Protein AF-A0A2S5DAA6-F1 (afdb_monomer_lite)

Sequence (224 aa):
MKTTLTSSALACSLLLSACGGGSDNNDSAAQTPAAHTNTIQSISGTAAVGSPLANAQITVKNIQGQVVKTFQTDANGGFSNINLDNAAAPLLLEARGVANDAPQLLHSVASANGVVNITPLTEAIVTLASGKDAGSCFVTAGDCAPTLTADALRQSQANLKAALATLSQTLQLEDKSDWIATSFKPNKTGHDKLLELVDIAAGDQAGTLIIRSKLGGNTVDVSR

Secondary structure (DSSP, 8-state):
-------------------------------PPPP---EEEEEEEEBBSSSB-TTPEEEEE-TTS-EEEEEE--TTSEEEEEEEEEEESPEEEEEEEEETTEEEEEEEEE-SSEE--BSHHHHHHHHHHHTS-HHHHHHTHHHHGGG--HHHHHHHHHHHHHHTHHHHHHTT----S-TTTS---SSSSHHHHHHHHEEEEE-SSTTEEEEEETT----EEEE-

Organism: NCBI:txid2073169

Foldseek 3Di:
DDDDDDDDDDDDDDDDDDDDDDDDDDDPDPDDPDDQQAFEFWEWEFEDLLAGQAQWWKWKAALQLDTQDIDGAHRQRIDDGHGRPRGGDWIKMWTWGDDPNDTDIWIAIDGHYYYFYTYLLRQLLLQQQQLARNVVCSNVVNVRRVSNDPVSSVVSNVQVCVQCVVVCVVVVAPAPDSPTHDHDGSPCDRPSVVSVFWDWDADPGGSKIWIAGPVDDDITITHD

Radius of gyration: 25.09 Å; chains: 1; bounding box: 54×96×50 Å

pLDDT: mean 85.77, std 17.56, range [39.53, 98.94]

Structure (mmCIF, N/CA/C/O backbone):
data_AF-A0A2S5DAA6-F1
#
_entry.id   AF-A0A2S5DAA6-F1
#
loop_
_atom_site.group_PDB
_atom_site.id
_atom_site.type_symbol
_atom_site.label_atom_id
_atom_site.label_alt_id
_atom_site.label_comp_id
_atom_site.label_asym_id
_atom_site.label_entity_id
_atom_site.label_seq_id
_atom_site.pdbx_PDB_ins_code
_atom_site.Cartn_x
_atom_site.Cartn_y
_atom_site.Cartn_z
_atom_site.occupancy
_atom_site.B_iso_or_equiv
_atom_site.auth_seq_id
_atom_site.auth_comp_id
_atom_site.auth_asym_id
_atom_site.auth_atom_id
_atom_site.pdbx_PDB_model_num
ATOM 1 N N . MET A 1 1 ? -31.012 79.559 -7.453 1.00 43.22 1 MET A N 1
ATOM 2 C CA . MET A 1 1 ? -29.841 79.863 -6.601 1.00 43.22 1 MET A CA 1
ATOM 3 C C . MET A 1 1 ? -28.697 78.972 -7.055 1.00 43.22 1 MET A C 1
ATOM 5 O O . MET A 1 1 ? -28.915 77.785 -7.246 1.00 43.22 1 MET A O 1
ATOM 9 N N . LYS A 1 2 ? -27.550 79.585 -7.358 1.00 43.97 2 LYS A N 1
ATOM 10 C CA . LYS A 1 2 ? -26.291 78.961 -7.792 1.00 43.97 2 LYS A CA 1
ATOM 11 C C . LYS A 1 2 ? -25.469 78.593 -6.555 1.00 43.97 2 LYS A C 1
ATOM 13 O O . LYS A 1 2 ? -25.390 79.460 -5.693 1.00 43.97 2 LYS A O 1
ATOM 18 N N . THR A 1 3 ? -24.777 77.449 -6.556 1.00 45.94 3 THR A N 1
ATOM 19 C CA . THR A 1 3 ? -23.431 77.309 -5.960 1.00 45.94 3 THR A CA 1
ATOM 20 C C . THR A 1 3 ? -22.741 76.003 -6.374 1.00 45.94 3 THR A C 1
ATOM 22 O O . THR A 1 3 ? -23.375 75.023 -6.742 1.00 45.94 3 THR A O 1
ATOM 25 N N . THR A 1 4 ? -21.416 76.077 -6.371 1.00 52.44 4 THR A N 1
ATOM 26 C CA . THR A 1 4 ? -20.376 75.316 -7.084 1.00 52.44 4 THR A CA 1
ATOM 27 C C . THR A 1 4 ? -19.433 74.560 -6.119 1.00 52.44 4 THR A C 1
ATOM 29 O O . THR A 1 4 ? -19.482 74.836 -4.925 1.00 52.44 4 THR A O 1
ATOM 32 N N . LEU A 1 5 ? -18.488 73.768 -6.683 1.00 46.91 5 LEU A N 1
ATOM 33 C CA . LEU A 1 5 ? -17.188 73.274 -6.129 1.00 46.91 5 LEU A CA 1
ATOM 34 C C . LEU A 1 5 ? -17.244 72.000 -5.239 1.00 46.91 5 LEU A C 1
ATOM 36 O O . LEU A 1 5 ? -18.228 71.791 -4.550 1.00 46.91 5 LEU A O 1
ATOM 40 N N . THR A 1 6 ? -16.271 71.066 -5.194 1.00 46.09 6 THR A N 1
ATOM 41 C CA . THR A 1 6 ? -14.807 71.104 -5.449 1.00 46.09 6 THR A CA 1
ATOM 42 C C . THR A 1 6 ? -14.230 69.673 -5.596 1.00 46.09 6 THR A C 1
ATOM 44 O O . THR A 1 6 ? -14.730 68.749 -4.959 1.00 46.09 6 THR A O 1
ATOM 47 N N . SER A 1 7 ? -13.143 69.514 -6.364 1.00 47.69 7 SER A N 1
ATOM 48 C CA . SER A 1 7 ? -12.281 68.315 -6.477 1.00 47.69 7 SER A CA 1
ATOM 49 C C . SER A 1 7 ? -11.488 67.975 -5.204 1.00 47.69 7 SER A C 1
ATOM 51 O O . SER A 1 7 ? -11.098 68.882 -4.475 1.00 47.69 7 SER A O 1
ATOM 53 N N . SER A 1 8 ? -11.085 66.706 -5.040 1.00 54.16 8 SER A N 1
ATOM 54 C CA . SER A 1 8 ? -9.771 66.366 -4.465 1.00 54.16 8 SER A CA 1
ATOM 55 C C . SER A 1 8 ? -9.273 65.005 -4.969 1.00 54.16 8 SER A C 1
ATOM 57 O O . SER A 1 8 ? -9.986 64.006 -4.902 1.00 54.16 8 SER A O 1
ATOM 59 N N . ALA A 1 9 ? -8.060 65.004 -5.522 1.00 49.16 9 ALA A N 1
ATOM 60 C CA . ALA A 1 9 ? -7.335 63.864 -6.071 1.00 49.16 9 ALA A CA 1
ATOM 61 C C . ALA A 1 9 ? -6.313 63.352 -5.046 1.00 49.16 9 ALA A C 1
ATOM 63 O O . ALA A 1 9 ? -5.711 64.157 -4.337 1.00 49.16 9 ALA A O 1
ATOM 64 N N . LEU A 1 10 ? -6.058 62.040 -5.010 1.00 64.38 10 LEU A N 1
ATOM 65 C CA . LEU A 1 10 ? -4.920 61.476 -4.283 1.00 64.38 10 LEU A CA 1
ATOM 66 C C . LEU A 1 10 ? -4.163 60.499 -5.189 1.00 64.38 10 LEU A C 1
ATOM 68 O O . LEU A 1 10 ? -4.656 59.429 -5.536 1.00 64.38 10 LEU A O 1
ATOM 72 N N . ALA A 1 11 ? -2.972 60.931 -5.598 1.00 53.09 11 ALA A N 1
ATOM 73 C CA . ALA A 1 11 ? -1.987 60.174 -6.351 1.00 53.09 11 ALA A CA 1
ATOM 74 C C . ALA A 1 11 ? -0.964 59.560 -5.384 1.00 53.09 11 ALA A C 1
ATOM 76 O O . ALA A 1 11 ? -0.507 60.239 -4.466 1.00 53.09 11 ALA A O 1
ATOM 77 N N . CYS A 1 12 ? -0.554 58.316 -5.629 1.00 58.97 12 CYS A N 1
ATOM 78 C CA . CYS A 1 12 ? 0.629 57.717 -5.013 1.00 58.97 12 CYS A CA 1
ATOM 79 C C . CYS A 1 12 ? 1.491 57.083 -6.106 1.00 58.97 12 CYS A C 1
ATOM 81 O O . CYS A 1 12 ? 1.132 56.061 -6.684 1.00 58.97 12 CYS A O 1
ATOM 83 N N . SER A 1 13 ? 2.633 57.714 -6.368 1.00 58.25 13 SER A N 1
ATOM 84 C CA . SER A 1 13 ? 3.731 57.187 -7.176 1.00 58.25 13 SER A CA 1
ATOM 85 C C . SER A 1 13 ? 4.746 56.516 -6.253 1.00 58.25 13 SER A C 1
ATOM 87 O O . SER A 1 13 ? 5.149 57.123 -5.263 1.00 58.25 13 SER A O 1
ATOM 89 N N . LEU A 1 14 ? 5.217 55.320 -6.607 1.00 62.97 14 LEU A N 1
ATOM 90 C CA . LEU A 1 14 ? 6.439 54.722 -6.064 1.00 62.97 14 LEU A CA 1
ATOM 91 C C . LEU A 1 14 ? 7.286 54.188 -7.223 1.00 62.97 14 LEU A C 1
ATOM 93 O O . LEU A 1 14 ? 6.792 53.548 -8.148 1.00 62.97 14 LEU A O 1
ATOM 97 N N . LEU A 1 15 ? 8.560 54.560 -7.165 1.00 65.19 15 LEU A N 1
ATOM 98 C CA . LEU A 1 15 ? 9.606 54.422 -8.169 1.00 65.19 15 LEU A CA 1
ATOM 99 C C . LEU A 1 15 ? 10.229 53.024 -8.109 1.00 65.19 15 LEU A C 1
ATOM 101 O O . LEU A 1 15 ? 10.635 52.609 -7.028 1.00 65.19 15 LEU A O 1
ATOM 105 N N . LEU A 1 16 ? 10.431 52.368 -9.254 1.00 55.50 16 LEU A N 1
ATOM 106 C CA . LEU A 1 16 ? 11.460 51.334 -9.395 1.00 55.50 16 LEU A CA 1
ATOM 107 C C . LEU A 1 16 ? 12.453 51.751 -10.484 1.00 55.50 16 LEU A C 1
ATOM 109 O O . LEU A 1 16 ? 12.156 51.731 -11.676 1.00 55.50 16 LEU A O 1
ATOM 113 N N . SER A 1 17 ? 13.646 52.134 -10.042 1.00 66.00 17 SER A N 1
ATOM 114 C CA . SER A 1 17 ? 14.857 52.211 -10.850 1.00 66.00 17 SER A CA 1
ATOM 115 C C . SER A 1 17 ? 15.651 50.918 -10.680 1.00 66.00 17 SER A C 1
ATOM 117 O O . SER A 1 17 ? 16.028 50.601 -9.554 1.00 66.00 17 SER A O 1
ATOM 119 N N . ALA A 1 18 ? 15.980 50.234 -11.773 1.00 46.84 18 ALA A N 1
ATOM 120 C CA . ALA A 1 18 ? 17.231 49.486 -11.889 1.00 46.84 18 ALA A CA 1
ATOM 121 C C . ALA A 1 18 ? 17.522 49.183 -13.363 1.00 46.84 18 ALA A C 1
ATOM 123 O O . ALA A 1 18 ? 16.777 48.487 -14.045 1.00 46.84 18 ALA A O 1
ATOM 124 N N . CYS A 1 19 ? 18.627 49.759 -13.822 1.00 64.88 19 CYS A N 1
ATOM 125 C CA . CYS A 1 19 ? 19.330 49.469 -15.058 1.00 64.88 19 CYS A CA 1
ATOM 126 C C . CYS A 1 19 ? 20.239 48.248 -14.834 1.00 64.88 19 CYS A C 1
ATOM 128 O O . CYS A 1 19 ? 20.924 48.181 -13.815 1.00 64.88 19 CYS A O 1
ATOM 130 N N . GLY A 1 20 ? 20.272 47.317 -15.785 1.00 51.53 20 GLY A N 1
ATOM 131 C CA . GLY A 1 20 ? 21.237 46.217 -15.854 1.00 51.53 20 GLY A CA 1
ATOM 132 C C . GLY A 1 20 ? 21.147 45.581 -17.239 1.00 51.53 20 GLY A C 1
ATOM 133 O O . GLY A 1 20 ? 20.080 45.108 -17.614 1.00 51.53 20 GLY A O 1
ATOM 134 N N . GLY A 1 21 ? 22.217 45.682 -18.031 1.00 48.25 21 GLY A N 1
ATOM 135 C CA . GLY A 1 21 ? 22.228 45.346 -19.457 1.00 48.25 21 GLY A CA 1
ATOM 136 C C . GLY A 1 21 ? 23.037 44.104 -19.833 1.00 48.25 21 GLY A C 1
ATOM 137 O O . GLY A 1 21 ? 23.504 43.377 -18.966 1.00 48.25 21 GLY A O 1
ATOM 138 N N . GLY A 1 22 ? 23.244 43.955 -21.148 1.00 40.16 22 GLY A N 1
ATOM 139 C CA . GLY A 1 22 ? 24.327 43.174 -21.762 1.00 40.16 22 GLY A CA 1
ATOM 140 C C . GLY A 1 22 ? 23.977 41.758 -22.240 1.00 40.16 22 GLY A C 1
ATOM 141 O O . GLY A 1 22 ? 23.680 40.901 -21.424 1.00 40.16 22 GLY A O 1
ATOM 142 N N . SER A 1 23 ? 24.052 41.586 -23.569 1.00 41.22 23 SER A N 1
ATOM 143 C CA . SER A 1 23 ? 24.218 40.391 -24.425 1.00 41.22 23 SER A CA 1
ATOM 144 C C . SER A 1 23 ? 24.251 38.982 -23.817 1.00 41.22 23 SER A C 1
ATOM 146 O O . SER A 1 23 ? 24.991 38.728 -22.881 1.00 41.22 23 SER A O 1
ATOM 148 N N . ASP A 1 24 ? 23.598 38.027 -24.491 1.00 42.69 24 ASP A N 1
ATOM 149 C CA . ASP A 1 24 ? 24.301 37.064 -25.360 1.00 42.69 24 ASP A CA 1
ATOM 150 C C . ASP A 1 24 ? 23.306 36.217 -26.174 1.00 42.69 24 ASP A C 1
ATOM 152 O O . ASP A 1 24 ? 22.306 35.710 -25.666 1.00 42.69 24 ASP A O 1
ATOM 156 N N . ASN A 1 25 ? 23.585 36.093 -27.474 1.00 51.09 25 ASN A N 1
ATOM 157 C CA . ASN A 1 25 ? 22.886 35.191 -28.384 1.00 51.09 25 ASN A CA 1
ATOM 158 C C . ASN A 1 25 ? 23.197 33.746 -27.986 1.00 51.09 25 ASN A C 1
ATOM 160 O O . ASN A 1 25 ? 24.358 33.347 -28.020 1.00 51.09 25 ASN A O 1
ATOM 164 N N . ASN A 1 26 ? 22.171 32.947 -27.699 1.00 40.81 26 ASN A N 1
ATOM 165 C CA . ASN A 1 26 ? 22.301 31.497 -27.731 1.00 40.81 26 ASN A CA 1
ATOM 166 C C . ASN A 1 26 ? 21.036 30.873 -28.318 1.00 40.81 26 ASN A C 1
ATOM 168 O O . ASN A 1 26 ? 19.934 31.040 -27.789 1.00 40.81 26 ASN A O 1
ATOM 172 N N . ASP A 1 27 ? 21.235 30.163 -29.428 1.00 47.09 27 ASP A N 1
ATOM 173 C CA . ASP A 1 27 ? 20.270 29.279 -30.065 1.00 47.09 27 ASP A CA 1
ATOM 174 C C . ASP A 1 27 ? 19.621 28.374 -29.015 1.00 47.09 27 ASP A C 1
ATOM 176 O O . ASP A 1 27 ? 20.220 27.421 -28.512 1.00 47.09 27 ASP A O 1
ATOM 180 N N . SER A 1 28 ? 18.370 28.670 -28.673 1.00 39.84 28 SER A N 1
ATOM 181 C CA . SER A 1 28 ? 17.554 27.772 -27.867 1.00 39.84 28 SER A CA 1
ATOM 182 C C . SER A 1 28 ? 16.976 26.710 -28.789 1.00 39.84 28 SER A C 1
ATOM 184 O O . SER A 1 28 ? 15.858 26.825 -29.290 1.00 39.84 28 SER A O 1
ATOM 186 N N . ALA A 1 29 ? 17.767 25.662 -29.021 1.00 44.47 29 ALA A N 1
ATOM 187 C CA . ALA A 1 29 ? 17.224 24.370 -29.399 1.00 44.47 29 ALA A CA 1
ATOM 188 C C . ALA A 1 29 ? 16.140 23.996 -28.378 1.00 44.47 29 ALA A C 1
ATOM 190 O O . ALA A 1 29 ? 16.353 24.093 -27.167 1.00 44.47 29 ALA A O 1
ATOM 191 N N . ALA A 1 30 ? 14.968 23.610 -28.880 1.00 44.09 30 ALA A N 1
ATOM 192 C CA . ALA A 1 30 ? 13.841 23.176 -28.075 1.00 44.09 30 ALA A CA 1
ATOM 193 C C . ALA A 1 30 ? 14.302 22.136 -27.041 1.00 44.09 30 ALA A C 1
ATOM 195 O O . ALA A 1 30 ? 14.694 21.024 -27.395 1.00 44.09 30 ALA A O 1
ATOM 196 N N . GLN A 1 31 ? 14.260 22.503 -25.759 1.00 39.53 31 GLN A N 1
ATOM 197 C CA . GLN A 1 31 ? 14.413 21.553 -24.669 1.00 39.53 31 GLN A CA 1
ATOM 198 C C . GLN A 1 31 ? 13.209 20.610 -24.706 1.00 39.53 31 GLN A C 1
ATOM 200 O O . GLN A 1 31 ? 12.105 20.954 -24.288 1.00 39.53 31 GLN A O 1
ATOM 205 N N . THR A 1 32 ? 13.427 19.405 -25.225 1.00 45.75 32 THR A N 1
ATOM 206 C CA . THR A 1 32 ? 12.602 18.244 -24.894 1.00 45.75 32 THR A CA 1
ATOM 207 C C . THR A 1 32 ? 12.496 18.132 -23.368 1.00 45.75 32 THR A C 1
ATOM 209 O O . THR A 1 32 ? 13.529 18.257 -22.703 1.00 45.75 32 THR A O 1
ATOM 212 N N . PRO A 1 33 ? 11.304 17.891 -22.790 1.00 43.16 33 PRO A N 1
ATOM 213 C CA . PRO A 1 33 ? 11.152 17.750 -21.346 1.00 43.16 33 PRO A CA 1
ATOM 214 C C . PRO A 1 33 ? 12.097 16.672 -20.805 1.00 43.16 33 PRO A C 1
ATOM 216 O O . PRO A 1 33 ? 12.148 15.565 -21.343 1.00 43.16 33 PRO A O 1
ATOM 219 N N . ALA A 1 34 ? 12.848 16.996 -19.751 1.00 42.59 34 ALA A N 1
ATOM 220 C CA . ALA A 1 34 ? 13.701 16.039 -19.062 1.00 42.59 34 ALA A CA 1
ATOM 221 C C . ALA A 1 34 ? 12.857 14.841 -18.590 1.00 42.59 34 ALA A C 1
ATOM 223 O O . ALA A 1 34 ? 11.870 14.998 -17.866 1.00 42.59 34 ALA A O 1
ATOM 224 N N . ALA A 1 35 ? 13.237 13.641 -19.031 1.00 49.78 35 ALA A N 1
ATOM 225 C CA . ALA A 1 35 ? 12.661 12.393 -18.553 1.00 49.78 35 ALA A CA 1
ATOM 226 C C . ALA A 1 35 ? 12.841 12.282 -17.029 1.00 49.78 35 ALA A C 1
ATOM 228 O O . ALA A 1 35 ? 13.810 12.784 -16.468 1.00 49.78 35 ALA A O 1
ATOM 229 N N . HIS A 1 36 ? 11.891 11.641 -16.353 1.00 49.53 36 HIS A N 1
ATOM 230 C CA . HIS A 1 36 ? 11.842 11.551 -14.895 1.00 49.53 36 HIS A CA 1
ATOM 231 C C . HIS A 1 36 ? 12.997 10.659 -14.396 1.00 49.53 36 HIS A C 1
ATOM 233 O O . HIS A 1 36 ? 12.901 9.438 -14.441 1.00 49.53 36 HIS A O 1
ATOM 239 N N . THR A 1 37 ? 14.113 11.247 -13.953 1.00 56.41 37 THR A N 1
ATOM 240 C CA . THR A 1 37 ? 15.345 10.513 -13.593 1.00 56.41 37 THR A CA 1
ATOM 241 C C . THR A 1 37 ? 15.386 9.994 -12.151 1.00 56.41 37 THR A C 1
ATOM 243 O O . THR A 1 37 ? 16.470 9.751 -11.625 1.00 56.41 37 THR A O 1
ATOM 246 N N . ASN A 1 38 ? 14.245 9.817 -11.480 1.00 86.69 38 ASN A N 1
ATOM 247 C CA . ASN A 1 38 ? 14.246 9.213 -10.147 1.00 86.69 38 ASN A CA 1
ATOM 248 C C . ASN A 1 38 ? 14.214 7.688 -10.272 1.00 86.69 38 ASN A C 1
ATOM 250 O O . ASN A 1 38 ? 13.256 7.120 -10.793 1.00 86.69 38 ASN A O 1
ATOM 254 N N . THR A 1 39 ? 15.262 7.029 -9.784 1.00 94.44 39 THR A N 1
ATOM 255 C CA . THR A 1 39 ? 15.355 5.568 -9.709 1.00 94.44 39 THR A CA 1
ATOM 256 C C . THR A 1 39 ? 15.252 5.082 -8.266 1.00 94.44 39 THR A C 1
ATOM 258 O O . THR A 1 39 ? 15.644 5.766 -7.316 1.00 94.44 39 THR A O 1
ATOM 261 N N . ILE A 1 40 ? 14.716 3.876 -8.097 1.00 96.81 40 ILE A N 1
ATOM 262 C CA . ILE A 1 40 ? 14.554 3.199 -6.813 1.00 96.81 40 ILE A CA 1
ATOM 263 C C . ILE A 1 40 ? 15.478 1.983 -6.804 1.00 96.81 40 ILE A C 1
ATOM 265 O O . ILE A 1 40 ? 15.296 1.027 -7.555 1.00 96.81 40 ILE A O 1
ATOM 269 N N . GLN A 1 41 ? 16.496 2.036 -5.954 1.00 97.56 41 GLN A N 1
ATOM 270 C CA . GLN A 1 41 ? 17.440 0.960 -5.700 1.00 97.56 41 GLN A CA 1
ATOM 271 C C . GLN A 1 41 ? 16.852 -0.071 -4.740 1.00 97.56 41 GLN A C 1
ATOM 273 O O . GLN A 1 41 ? 16.969 -1.267 -4.990 1.00 97.56 41 GLN A O 1
ATOM 278 N N . SER A 1 42 ? 16.235 0.362 -3.639 1.00 97.88 42 SER A N 1
ATOM 279 C CA . SER A 1 42 ? 15.673 -0.572 -2.669 1.00 97.88 42 SER A CA 1
ATOM 280 C C . SER A 1 42 ? 14.464 -0.039 -1.915 1.00 97.88 42 SER A C 1
ATOM 282 O O . SER A 1 42 ? 14.286 1.167 -1.721 1.00 97.88 42 SER A O 1
ATOM 284 N N . ILE A 1 43 ? 13.637 -0.988 -1.475 1.00 98.62 43 ILE A N 1
ATOM 285 C CA . ILE A 1 43 ? 12.463 -0.731 -0.646 1.00 98.62 43 ILE A CA 1
ATOM 286 C C . ILE A 1 43 ? 12.427 -1.629 0.592 1.00 98.62 43 ILE A C 1
ATOM 288 O O . ILE A 1 43 ? 12.937 -2.750 0.606 1.00 98.62 43 ILE A O 1
ATOM 292 N N . SER A 1 44 ? 11.786 -1.123 1.635 1.00 98.81 44 SER A N 1
ATOM 293 C CA . SER A 1 44 ? 11.356 -1.854 2.829 1.00 98.81 44 SER A CA 1
ATOM 294 C C . SER A 1 44 ? 9.920 -1.450 3.157 1.00 98.81 44 SER A C 1
ATOM 296 O O . SER A 1 44 ? 9.432 -0.455 2.631 1.00 98.81 44 SER A O 1
ATOM 298 N N . GLY A 1 45 ? 9.232 -2.170 4.032 1.00 98.44 45 GLY A N 1
ATOM 299 C CA . GLY A 1 45 ? 7.882 -1.784 4.421 1.00 98.44 45 GLY A CA 1
ATOM 300 C C . GLY A 1 45 ? 7.108 -2.881 5.120 1.00 98.44 45 GLY A C 1
ATOM 301 O O . GLY A 1 45 ? 7.664 -3.911 5.503 1.00 98.44 45 GLY A O 1
ATOM 302 N N . THR A 1 46 ? 5.816 -2.622 5.276 1.00 98.56 46 THR A N 1
ATOM 303 C CA . THR A 1 46 ? 4.872 -3.511 5.950 1.00 98.56 46 THR A CA 1
ATOM 304 C C . THR A 1 46 ? 3.600 -3.617 5.117 1.00 98.56 46 THR A C 1
ATOM 306 O O . THR A 1 46 ? 3.048 -2.599 4.693 1.00 98.56 46 THR A O 1
ATOM 309 N N . ALA A 1 47 ? 3.117 -4.841 4.908 1.00 98.62 47 ALA A N 1
ATOM 310 C CA . ALA A 1 47 ? 1.802 -5.115 4.349 1.00 98.62 47 ALA A CA 1
ATOM 311 C C . ALA A 1 47 ? 0.842 -5.556 5.468 1.00 98.62 47 ALA A C 1
ATOM 313 O O . ALA A 1 47 ? 1.094 -6.554 6.149 1.00 98.62 47 ALA A O 1
ATOM 314 N N . ALA A 1 48 ? -0.238 -4.804 5.693 1.00 97.62 48 ALA A N 1
ATOM 315 C CA . ALA A 1 48 ? -1.180 -5.072 6.782 1.00 97.62 48 ALA A CA 1
ATOM 316 C C . ALA A 1 48 ? -2.557 -4.426 6.561 1.00 97.62 48 ALA A C 1
ATOM 318 O O . ALA A 1 48 ? -2.677 -3.386 5.918 1.00 97.62 48 ALA A O 1
ATOM 319 N N . VAL A 1 49 ? -3.587 -5.012 7.175 1.00 95.06 49 VAL A N 1
ATOM 320 C CA . VAL A 1 49 ? -4.978 -4.502 7.200 1.00 95.06 49 VAL A CA 1
ATOM 321 C C . VAL A 1 49 ? -5.445 -4.100 8.608 1.00 95.06 49 VAL A C 1
ATOM 323 O O . VAL A 1 49 ? -6.640 -4.108 8.887 1.00 95.06 49 VAL A O 1
ATOM 326 N N . GLY A 1 50 ? -4.506 -3.813 9.516 1.00 92.00 50 GLY A N 1
ATOM 327 C CA . GLY A 1 50 ? -4.716 -3.838 10.976 1.00 92.00 50 GLY A CA 1
ATOM 328 C C . GLY A 1 50 ? -4.233 -5.153 11.616 1.00 92.00 50 GLY A C 1
ATOM 329 O O . GLY A 1 50 ? -3.926 -5.255 12.801 1.00 92.00 50 GLY A O 1
ATOM 330 N N . SER A 1 51 ? -4.070 -6.179 10.778 1.00 94.25 51 SER A N 1
ATOM 331 C CA . SER A 1 51 ? -3.328 -7.405 11.067 1.00 94.25 51 SER A CA 1
ATOM 332 C C . SER A 1 51 ? -2.298 -7.653 9.962 1.00 94.25 51 SER A C 1
ATOM 334 O O . SER A 1 51 ? -2.541 -7.252 8.816 1.00 94.25 51 SER A O 1
ATOM 336 N N . PRO A 1 52 ? -1.148 -8.274 10.278 1.00 97.19 52 PRO A N 1
ATOM 337 C CA . PRO A 1 52 ? -0.091 -8.506 9.301 1.00 97.19 52 PRO A CA 1
ATOM 338 C C . PRO A 1 52 ? -0.574 -9.402 8.159 1.00 97.19 52 PRO A C 1
ATOM 340 O O . PRO A 1 52 ? -1.192 -10.440 8.395 1.00 97.19 52 PRO A O 1
ATOM 343 N N . LEU A 1 53 ? -0.229 -9.042 6.922 1.00 98.31 53 LEU A N 1
ATOM 344 C CA . LEU A 1 53 ? -0.335 -9.947 5.781 1.00 98.31 53 LEU A CA 1
ATOM 345 C C . LEU A 1 53 ? 0.902 -10.844 5.762 1.00 98.31 53 LEU A C 1
ATOM 347 O O . LEU A 1 53 ? 1.880 -10.548 5.079 1.00 98.31 53 LEU A O 1
ATOM 351 N N . ALA A 1 54 ? 0.884 -11.903 6.569 1.00 98.06 54 ALA A N 1
ATOM 352 C CA . ALA A 1 54 ? 1.994 -12.842 6.693 1.00 98.06 54 ALA A CA 1
ATOM 353 C C . ALA A 1 54 ? 2.166 -13.693 5.424 1.00 98.06 54 ALA A C 1
ATOM 355 O O . ALA A 1 54 ? 1.183 -14.220 4.901 1.00 98.06 54 ALA A O 1
ATOM 356 N N . ASN A 1 55 ? 3.412 -13.878 4.969 1.00 98.19 55 ASN A N 1
ATOM 357 C CA . ASN A 1 55 ? 3.746 -14.659 3.765 1.00 98.19 55 ASN A CA 1
ATOM 358 C C . ASN A 1 55 ? 2.933 -14.238 2.522 1.00 98.19 55 ASN A C 1
ATOM 360 O O . ASN A 1 55 ? 2.514 -15.081 1.725 1.00 98.19 55 ASN A O 1
ATOM 364 N N . ALA A 1 56 ? 2.647 -12.942 2.405 1.00 98.69 56 ALA A N 1
ATOM 365 C CA . ALA A 1 56 ? 1.895 -12.369 1.303 1.00 98.69 56 ALA A CA 1
ATOM 366 C C . ALA A 1 56 ? 2.812 -12.091 0.115 1.00 98.69 56 ALA A C 1
ATOM 368 O O . ALA A 1 56 ? 3.895 -11.515 0.268 1.00 98.69 56 ALA A O 1
ATOM 369 N N . GLN A 1 57 ? 2.353 -12.473 -1.078 1.00 98.88 57 GLN A N 1
ATOM 370 C CA . GLN A 1 57 ? 3.113 -12.296 -2.304 1.00 98.88 57 GLN A CA 1
ATOM 371 C C . GLN A 1 57 ? 3.052 -10.835 -2.720 1.00 98.88 57 GLN A C 1
ATOM 373 O O . GLN A 1 57 ? 1.971 -10.311 -2.984 1.00 98.88 57 GLN A O 1
ATOM 378 N N . ILE A 1 58 ? 4.218 -10.203 -2.822 1.00 98.88 58 ILE A N 1
ATOM 379 C CA . ILE A 1 58 ? 4.361 -8.849 -3.339 1.00 98.88 58 ILE A CA 1
ATOM 380 C C . ILE A 1 58 ? 4.856 -8.909 -4.778 1.00 98.88 58 ILE A C 1
ATOM 382 O O . ILE A 1 58 ? 5.890 -9.521 -5.049 1.00 98.88 58 ILE A O 1
ATOM 386 N N . THR A 1 59 ? 4.156 -8.233 -5.685 1.00 98.94 59 THR A N 1
ATOM 387 C CA . THR A 1 59 ? 4.578 -8.024 -7.075 1.00 98.94 59 THR A CA 1
ATOM 388 C C . THR A 1 59 ? 4.814 -6.541 -7.320 1.00 98.94 59 THR A C 1
ATOM 390 O O . THR A 1 59 ? 3.974 -5.715 -6.979 1.00 98.94 59 THR A O 1
ATOM 393 N N . VAL A 1 60 ? 5.950 -6.200 -7.930 1.00 98.75 60 VAL A N 1
ATOM 394 C CA . VAL A 1 60 ? 6.345 -4.820 -8.232 1.00 98.75 60 VAL A CA 1
ATOM 395 C C . VAL A 1 60 ? 6.383 -4.619 -9.740 1.00 98.75 60 VAL A C 1
ATOM 397 O O . VAL A 1 60 ? 7.071 -5.365 -10.444 1.00 98.75 60 VAL A O 1
ATOM 400 N N . LYS A 1 61 ? 5.681 -3.596 -10.233 1.00 98.44 61 LYS A N 1
ATOM 401 C CA . LYS A 1 61 ? 5.697 -3.172 -11.636 1.00 98.44 61 LYS A CA 1
ATOM 402 C C . LYS A 1 61 ? 6.328 -1.795 -11.809 1.00 98.44 61 LYS A C 1
ATOM 404 O O . LYS A 1 61 ? 6.137 -0.911 -10.977 1.00 98.44 61 LYS A O 1
ATOM 409 N N . ASN A 1 62 ? 7.052 -1.621 -12.911 1.00 95.56 62 ASN A N 1
ATOM 410 C CA . ASN A 1 62 ? 7.611 -0.333 -13.321 1.00 95.56 62 ASN A CA 1
ATOM 411 C C . ASN A 1 62 ? 6.634 0.492 -14.178 1.00 95.56 62 ASN A C 1
ATOM 413 O O . ASN A 1 62 ? 5.534 0.045 -14.513 1.00 95.56 62 ASN A O 1
ATOM 417 N N . ILE A 1 63 ? 7.078 1.686 -14.576 1.00 92.69 63 ILE A N 1
ATOM 418 C CA . ILE A 1 63 ? 6.336 2.620 -15.437 1.00 92.69 63 ILE A CA 1
ATOM 419 C C . ILE A 1 63 ? 6.077 2.098 -16.860 1.00 92.69 63 ILE A C 1
ATOM 421 O O . ILE A 1 63 ? 5.357 2.731 -17.617 1.00 92.69 63 ILE A O 1
ATOM 425 N N . GLN A 1 64 ? 6.673 0.974 -17.260 1.00 93.00 64 GLN A N 1
ATOM 426 C CA . GLN A 1 64 ? 6.382 0.282 -18.520 1.00 93.00 64 GLN A CA 1
ATOM 427 C C . GLN A 1 64 ? 5.364 -0.855 -18.321 1.00 93.00 64 GLN A C 1
ATOM 429 O O . GLN A 1 64 ? 5.065 -1.596 -19.254 1.00 93.00 64 GLN A O 1
ATOM 434 N N . GLY A 1 65 ? 4.850 -1.030 -17.100 1.00 94.88 65 GLY A N 1
ATOM 435 C CA . GLY A 1 65 ? 3.946 -2.114 -16.720 1.00 94.88 65 GLY A CA 1
ATOM 436 C C . GLY A 1 65 ? 4.613 -3.484 -16.590 1.00 94.88 65 GLY A C 1
ATOM 437 O O . GLY A 1 65 ? 3.919 -4.490 -16.427 1.00 94.88 65 GLY A O 1
ATOM 438 N N . GLN A 1 66 ? 5.944 -3.543 -16.639 1.00 96.25 66 GLN A N 1
ATOM 439 C CA . GLN A 1 66 ? 6.706 -4.781 -16.531 1.00 96.25 66 GLN A CA 1
ATOM 440 C C . GLN A 1 66 ? 6.904 -5.148 -15.065 1.00 96.25 66 GLN A C 1
ATOM 442 O O . GLN A 1 66 ? 7.221 -4.289 -14.241 1.00 96.25 66 GLN A O 1
ATOM 447 N N . VAL A 1 67 ? 6.765 -6.435 -14.746 1.00 98.12 67 VAL A N 1
ATOM 448 C CA . VAL A 1 67 ? 7.124 -6.953 -13.422 1.00 98.12 67 VAL A CA 1
ATOM 449 C C . VAL A 1 67 ? 8.643 -6.906 -13.277 1.00 98.12 67 VAL A C 1
ATOM 451 O O . VAL A 1 67 ? 9.356 -7.571 -14.025 1.00 98.12 67 VAL A O 1
ATOM 454 N N . VAL A 1 68 ? 9.130 -6.129 -12.311 1.00 97.81 68 VAL A N 1
ATOM 455 C CA . VAL A 1 68 ? 10.567 -5.990 -12.012 1.00 97.81 68 VAL A CA 1
ATOM 456 C C . VAL A 1 68 ? 10.990 -6.804 -10.793 1.00 97.81 68 VAL A C 1
ATOM 458 O O . VAL A 1 68 ? 12.165 -7.127 -10.637 1.00 97.81 68 VAL A O 1
ATOM 461 N N . LYS A 1 69 ? 10.041 -7.165 -9.920 1.00 98.50 69 LYS A N 1
ATOM 462 C CA . LYS A 1 69 ? 10.315 -7.988 -8.741 1.00 98.50 69 LYS A CA 1
ATOM 463 C C . LYS A 1 69 ? 9.072 -8.720 -8.253 1.00 98.50 69 LYS A C 1
ATOM 465 O O . LYS A 1 69 ? 7.976 -8.165 -8.284 1.00 98.50 69 LYS A O 1
ATOM 470 N N . THR A 1 70 ? 9.285 -9.911 -7.700 1.00 98.56 70 THR A N 1
ATOM 471 C CA . THR A 1 70 ? 8.317 -10.614 -6.854 1.00 98.56 70 THR A CA 1
ATOM 472 C C . THR A 1 70 ? 9.030 -11.144 -5.613 1.00 98.56 70 THR A C 1
ATOM 474 O O . THR A 1 70 ? 10.152 -11.643 -5.713 1.00 98.56 70 THR A O 1
ATOM 477 N N . PHE A 1 71 ? 8.407 -11.016 -4.444 1.00 98.81 71 PHE A N 1
ATOM 478 C CA . PHE A 1 71 ? 8.922 -11.514 -3.165 1.00 98.81 71 PHE A CA 1
ATOM 479 C C . PHE A 1 71 ? 7.768 -11.797 -2.191 1.00 98.81 71 PHE A C 1
ATOM 481 O O . PHE A 1 71 ? 6.603 -11.681 -2.563 1.00 98.81 71 PHE A O 1
ATOM 488 N N . GLN A 1 72 ? 8.085 -12.217 -0.967 1.00 98.75 72 GLN A N 1
ATOM 489 C CA . GLN A 1 72 ? 7.113 -12.517 0.086 1.00 98.75 72 GLN A CA 1
ATOM 490 C C . GLN A 1 72 ? 7.387 -11.644 1.311 1.00 98.75 72 GLN A C 1
ATOM 492 O O . GLN A 1 72 ? 8.549 -11.347 1.604 1.00 98.75 72 GLN A O 1
ATOM 497 N N . THR A 1 73 ? 6.338 -11.255 2.028 1.00 98.81 73 THR A N 1
ATOM 498 C CA . THR A 1 73 ? 6.475 -10.680 3.372 1.00 98.81 73 THR A CA 1
ATOM 499 C C . THR A 1 73 ? 6.861 -11.747 4.398 1.00 98.81 73 THR A C 1
ATOM 501 O O . THR A 1 73 ? 6.646 -12.943 4.195 1.00 98.81 73 THR A O 1
ATOM 504 N N . ASP A 1 74 ? 7.429 -11.318 5.522 1.00 98.50 74 ASP A N 1
ATOM 505 C CA . ASP A 1 74 ? 7.697 -12.178 6.671 1.00 98.50 74 ASP A CA 1
ATOM 506 C C . ASP A 1 74 ? 6.419 -12.491 7.479 1.00 98.50 74 ASP A C 1
ATOM 508 O O . ASP A 1 74 ? 5.310 -12.059 7.152 1.00 98.50 74 ASP A O 1
ATOM 512 N N . ALA A 1 75 ? 6.565 -13.256 8.566 1.00 97.00 75 ALA A N 1
ATOM 513 C CA . ALA A 1 75 ? 5.454 -13.641 9.441 1.00 97.00 75 ALA A CA 1
ATOM 514 C C . ALA A 1 75 ? 4.758 -12.454 10.141 1.00 97.00 75 ALA A C 1
ATOM 516 O O . ALA A 1 75 ? 3.632 -12.594 10.611 1.00 97.00 75 ALA A O 1
ATOM 517 N N . ASN A 1 76 ? 5.409 -11.292 10.204 1.00 96.56 76 ASN A N 1
ATOM 518 C CA . ASN A 1 76 ? 4.872 -10.051 10.756 1.00 96.56 76 ASN A CA 1
ATOM 519 C C . ASN A 1 76 ? 4.390 -9.089 9.653 1.00 96.56 76 ASN A C 1
ATOM 521 O O . ASN A 1 76 ? 4.124 -7.922 9.938 1.00 96.56 76 ASN A O 1
ATOM 525 N N . GLY A 1 77 ? 4.295 -9.550 8.399 1.00 98.12 77 GLY A N 1
ATOM 526 C CA . GLY A 1 77 ? 3.907 -8.734 7.248 1.00 98.12 77 GLY A CA 1
ATOM 527 C C . GLY A 1 77 ? 4.991 -7.758 6.780 1.00 98.12 77 GLY A C 1
ATOM 528 O O . GLY A 1 77 ? 4.733 -6.938 5.901 1.00 98.12 77 GLY A O 1
ATOM 529 N N . GLY A 1 78 ? 6.195 -7.824 7.349 1.00 98.56 78 GLY A N 1
ATOM 530 C CA . GLY A 1 78 ? 7.311 -6.949 7.018 1.00 98.56 78 GLY A CA 1
ATOM 531 C C . GLY A 1 78 ? 8.112 -7.437 5.813 1.00 98.56 78 GLY A C 1
ATOM 532 O O . GLY A 1 78 ? 8.147 -8.622 5.492 1.00 98.56 78 GLY A O 1
ATOM 533 N N . PHE A 1 79 ? 8.801 -6.518 5.150 1.00 98.75 79 PHE A N 1
ATOM 534 C CA . PHE A 1 79 ? 9.845 -6.813 4.173 1.00 98.75 79 PHE A CA 1
ATOM 535 C C . PHE A 1 79 ? 10.949 -5.761 4.269 1.00 98.75 79 PHE A C 1
ATOM 537 O O . PHE A 1 79 ? 10.696 -4.597 4.585 1.00 98.75 79 PHE A O 1
ATOM 544 N N . SER A 1 80 ? 12.196 -6.156 4.016 1.00 98.31 80 SER A N 1
ATOM 545 C CA . SER A 1 80 ? 13.348 -5.278 4.226 1.00 98.31 80 SER A CA 1
ATOM 546 C C . SER A 1 80 ? 14.395 -5.427 3.133 1.00 98.31 80 SER A C 1
ATOM 548 O O . SER A 1 80 ? 14.701 -6.539 2.708 1.00 98.31 80 SER A O 1
ATOM 550 N N . ASN A 1 81 ? 14.959 -4.290 2.718 1.00 97.38 81 ASN A N 1
ATOM 551 C CA . ASN A 1 81 ? 16.082 -4.180 1.787 1.00 97.38 81 ASN A CA 1
ATOM 552 C C . ASN A 1 81 ? 15.883 -4.958 0.478 1.00 97.38 81 ASN A C 1
ATOM 554 O O . ASN A 1 81 ? 16.811 -5.572 -0.050 1.00 97.38 81 ASN A O 1
ATOM 558 N N . ILE A 1 82 ? 14.668 -4.921 -0.066 1.00 98.56 82 ILE A N 1
ATOM 559 C CA . ILE A 1 82 ? 14.372 -5.532 -1.356 1.00 98.56 82 ILE A CA 1
ATOM 560 C C . ILE A 1 82 ? 15.063 -4.711 -2.440 1.00 98.56 82 ILE A C 1
ATOM 562 O O . ILE A 1 82 ? 14.686 -3.567 -2.680 1.00 98.56 82 ILE A O 1
ATOM 566 N N . ASN A 1 83 ? 16.073 -5.293 -3.087 1.00 98.06 83 ASN A N 1
ATOM 567 C CA . ASN A 1 83 ? 16.777 -4.668 -4.205 1.00 98.06 83 ASN A CA 1
ATOM 568 C C . ASN A 1 83 ? 15.931 -4.715 -5.494 1.00 98.06 83 ASN A C 1
ATOM 570 O O . ASN A 1 83 ? 15.440 -5.785 -5.883 1.00 98.06 83 ASN A O 1
ATOM 574 N N . LEU A 1 84 ? 15.810 -3.555 -6.139 1.00 97.69 84 LEU A N 1
ATOM 575 C CA . LEU A 1 84 ? 15.032 -3.263 -7.344 1.00 97.69 84 LEU A CA 1
ATOM 576 C C . LEU A 1 84 ? 15.898 -2.749 -8.507 1.00 97.69 84 LEU A C 1
ATOM 578 O O . LEU A 1 84 ? 15.360 -2.253 -9.492 1.00 97.69 84 LEU A O 1
ATOM 582 N N . ASP A 1 85 ? 17.225 -2.853 -8.393 1.00 94.94 85 ASP A N 1
ATOM 583 C CA . ASP A 1 85 ? 18.178 -2.647 -9.490 1.00 94.94 85 ASP A CA 1
ATOM 584 C C . ASP A 1 85 ? 18.030 -1.287 -10.205 1.00 94.94 85 ASP A C 1
ATOM 586 O O . ASP A 1 85 ? 18.192 -1.178 -11.419 1.00 94.94 85 ASP A O 1
ATOM 590 N N . ASN A 1 86 ? 17.754 -0.226 -9.433 1.00 94.56 86 ASN A N 1
ATOM 591 C CA . ASN A 1 86 ? 17.546 1.146 -9.916 1.00 94.56 86 ASN A CA 1
ATOM 592 C C . ASN A 1 86 ? 16.354 1.296 -10.879 1.00 94.56 86 ASN A C 1
ATOM 594 O O . ASN A 1 86 ? 16.416 2.068 -11.838 1.00 94.56 86 ASN A O 1
ATOM 598 N N . ALA A 1 87 ? 15.251 0.592 -10.626 1.00 95.38 87 ALA A N 1
ATOM 599 C CA . ALA A 1 87 ? 14.036 0.721 -11.421 1.00 95.38 87 ALA A CA 1
ATOM 600 C C . ALA A 1 87 ? 13.479 2.161 -11.402 1.00 95.38 87 ALA A C 1
ATOM 602 O O . ALA A 1 87 ? 13.476 2.831 -10.368 1.00 95.38 87 ALA A O 1
ATOM 603 N N . ALA A 1 88 ? 13.005 2.647 -12.552 1.00 93.75 88 ALA A N 1
ATOM 604 C CA . ALA A 1 88 ? 12.472 4.002 -12.692 1.00 93.75 88 ALA A CA 1
ATOM 605 C C . ALA A 1 88 ? 11.170 4.187 -11.894 1.00 93.75 88 ALA A C 1
ATOM 607 O O . ALA A 1 88 ? 10.257 3.367 -11.993 1.00 93.75 88 ALA A O 1
ATOM 608 N N . ALA A 1 89 ? 11.087 5.274 -11.127 1.00 93.69 89 ALA A N 1
ATOM 609 C CA . ALA A 1 89 ? 9.918 5.634 -10.333 1.00 93.69 89 ALA A CA 1
ATOM 610 C C . ALA A 1 89 ? 8.803 6.286 -11.188 1.00 93.69 89 ALA A C 1
ATOM 612 O O . ALA A 1 89 ? 9.107 6.926 -12.198 1.00 93.69 89 ALA A O 1
ATOM 613 N N . PRO A 1 90 ? 7.531 6.224 -10.745 1.00 96.44 90 PRO A N 1
ATOM 614 C CA . PRO A 1 90 ? 7.052 5.456 -9.596 1.00 96.44 90 PRO A CA 1
ATOM 615 C C . PRO A 1 90 ? 6.919 3.958 -9.908 1.00 96.44 90 PRO A C 1
ATOM 617 O O . PRO A 1 90 ? 6.680 3.559 -11.045 1.00 96.44 90 PRO A O 1
ATOM 620 N N . LEU A 1 91 ? 7.041 3.126 -8.876 1.00 97.94 91 LEU A N 1
ATOM 621 C CA . LEU A 1 91 ? 6.777 1.690 -8.954 1.00 97.94 91 LEU A CA 1
ATOM 622 C C . LEU A 1 91 ? 5.440 1.384 -8.295 1.00 97.94 91 LEU A C 1
ATOM 624 O O . LEU A 1 91 ? 5.185 1.860 -7.191 1.00 97.94 91 LEU A O 1
ATOM 628 N N . LEU A 1 92 ? 4.609 0.569 -8.941 1.00 98.62 92 LEU A N 1
ATOM 629 C CA . LEU A 1 92 ? 3.365 0.084 -8.350 1.00 98.62 92 LEU A CA 1
ATOM 630 C C . LEU A 1 92 ? 3.601 -1.270 -7.689 1.00 98.62 92 LEU A C 1
ATOM 632 O O . LEU A 1 92 ? 4.283 -2.132 -8.247 1.00 98.62 92 LEU A O 1
ATOM 636 N N . LEU A 1 93 ? 3.023 -1.456 -6.508 1.00 98.88 93 LEU A N 1
ATOM 637 C CA . LEU A 1 93 ? 3.112 -2.686 -5.735 1.00 98.88 93 LEU A CA 1
ATOM 638 C C . LEU A 1 93 ? 1.719 -3.287 -5.578 1.00 98.88 93 LEU A C 1
ATOM 640 O O . LEU A 1 93 ? 0.762 -2.554 -5.351 1.00 98.88 93 LEU A O 1
ATOM 644 N N . GLU A 1 94 ? 1.632 -4.610 -5.647 1.00 98.88 94 GLU A N 1
ATOM 645 C CA . GLU A 1 94 ? 0.446 -5.405 -5.324 1.00 98.88 94 GLU A CA 1
ATOM 646 C C . GLU A 1 94 ? 0.832 -6.428 -4.253 1.00 98.88 94 GLU A C 1
ATOM 648 O O . GLU A 1 94 ? 1.801 -7.165 -4.437 1.00 98.88 94 GLU A O 1
ATOM 653 N N . ALA A 1 95 ? 0.083 -6.482 -3.154 1.00 98.81 95 ALA A N 1
ATOM 654 C CA . ALA A 1 95 ? 0.169 -7.514 -2.131 1.00 98.81 95 ALA A CA 1
ATOM 655 C C . ALA A 1 95 ? -1.031 -8.459 -2.236 1.00 98.81 95 ALA A C 1
ATOM 657 O O . ALA A 1 95 ? -2.176 -8.027 -2.110 1.00 98.81 95 ALA A O 1
ATOM 658 N N . ARG A 1 96 ? -0.760 -9.755 -2.400 1.00 98.75 96 ARG A N 1
ATOM 659 C CA . ARG A 1 96 ? -1.744 -10.844 -2.342 1.00 98.75 96 ARG A CA 1
ATOM 660 C C . ARG A 1 96 ? -1.503 -11.682 -1.099 1.00 98.75 96 ARG A C 1
ATOM 662 O O . ARG A 1 96 ? -0.467 -12.334 -0.990 1.00 98.75 96 ARG A O 1
ATOM 669 N N . GLY A 1 97 ? -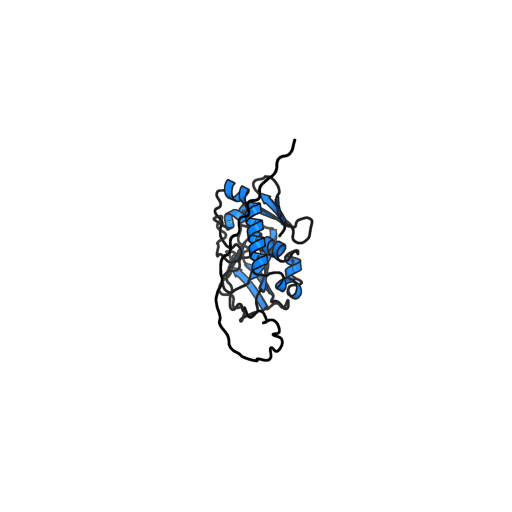2.454 -11.693 -0.174 1.00 97.81 97 GLY A N 1
ATOM 670 C CA . GLY A 1 97 ? -2.314 -12.419 1.087 1.00 97.81 97 GLY A CA 1
ATOM 671 C C . GLY A 1 97 ? -3.648 -12.783 1.719 1.00 97.81 97 GLY A C 1
ATOM 672 O O . GLY A 1 97 ? -4.699 -12.685 1.090 1.00 97.81 97 GLY A O 1
ATOM 673 N N . VAL A 1 98 ? -3.596 -13.206 2.978 1.00 96.62 98 VAL A N 1
ATOM 674 C CA . VAL A 1 98 ? -4.772 -13.498 3.803 1.00 96.62 98 VAL A CA 1
ATOM 675 C C . VAL A 1 98 ? -4.608 -12.775 5.135 1.00 96.62 98 VAL A C 1
ATOM 677 O O . VAL A 1 98 ? -3.527 -12.791 5.720 1.00 96.62 98 VAL A O 1
ATOM 680 N N . ALA A 1 99 ? -5.682 -12.160 5.618 1.00 94.25 99 ALA A N 1
ATOM 681 C CA . ALA A 1 99 ? -5.795 -11.667 6.987 1.00 94.25 99 ALA A CA 1
ATOM 682 C C . ALA A 1 99 ? -7.230 -11.855 7.473 1.00 94.25 99 ALA A C 1
ATOM 684 O O . ALA A 1 99 ? -8.169 -11.704 6.692 1.00 94.25 99 ALA A O 1
ATOM 685 N N . ASN A 1 100 ? -7.392 -12.169 8.761 1.00 89.69 100 ASN A N 1
ATOM 686 C CA . ASN A 1 100 ? -8.697 -12.437 9.377 1.00 89.69 100 ASN A CA 1
ATOM 687 C C . ASN A 1 100 ? -9.523 -13.470 8.580 1.00 89.69 100 ASN A C 1
ATOM 689 O O . ASN A 1 100 ? -10.704 -13.257 8.324 1.00 89.69 100 ASN A O 1
ATOM 693 N N . ASP A 1 101 ? -8.863 -14.540 8.120 1.00 91.94 101 ASP A N 1
ATOM 694 C CA . ASP A 1 101 ? -9.434 -15.617 7.293 1.00 91.94 101 ASP A CA 1
ATOM 695 C C . ASP A 1 101 ? -10.042 -15.176 5.946 1.00 91.94 101 ASP A C 1
ATOM 697 O O . ASP A 1 101 ? -10.712 -15.959 5.272 1.00 91.94 101 ASP A O 1
ATOM 701 N N . ALA A 1 102 ? -9.767 -13.943 5.507 1.00 94.62 102 ALA A N 1
ATOM 702 C CA . ALA A 1 102 ? -10.234 -13.395 4.241 1.00 94.62 102 ALA A CA 1
ATOM 703 C C . ALA A 1 102 ? -9.062 -13.082 3.294 1.00 94.62 102 ALA A C 1
ATOM 705 O O . ALA A 1 102 ? -8.045 -12.528 3.734 1.00 94.62 102 ALA A O 1
ATOM 706 N N . PRO A 1 103 ? -9.188 -13.389 1.988 1.00 97.19 103 PRO A N 1
ATOM 707 C CA . PRO A 1 103 ? -8.190 -12.996 1.004 1.00 97.19 103 PRO A CA 1
ATOM 708 C C . PRO A 1 103 ? -8.110 -11.470 0.908 1.00 97.19 103 PRO A C 1
ATOM 710 O O . PRO A 1 103 ? -9.126 -10.780 0.926 1.00 97.19 103 PRO A O 1
ATOM 713 N N . GLN A 1 104 ? -6.890 -10.961 0.787 1.00 97.69 104 GLN A N 1
ATOM 714 C CA . GLN A 1 104 ? -6.586 -9.543 0.658 1.00 97.69 104 GLN A CA 1
ATOM 715 C C . GLN A 1 104 ? -5.802 -9.306 -0.629 1.00 97.69 104 GLN A C 1
ATOM 717 O O . GLN A 1 104 ? -4.858 -10.039 -0.943 1.00 97.69 104 GLN A O 1
ATOM 722 N N . LEU A 1 105 ? -6.200 -8.263 -1.350 1.00 98.06 105 LEU A N 1
ATOM 723 C CA . LEU A 1 105 ? -5.515 -7.742 -2.521 1.00 98.06 105 LEU A CA 1
ATOM 724 C C . LEU A 1 105 ? -5.405 -6.231 -2.339 1.00 98.06 105 LEU A C 1
ATOM 726 O O . LEU A 1 105 ? -6.423 -5.547 -2.333 1.00 98.06 105 LEU A O 1
ATOM 730 N N . LEU A 1 106 ? -4.191 -5.736 -2.129 1.00 98.56 106 LEU A N 1
ATOM 731 C CA . LEU A 1 106 ? -3.940 -4.329 -1.821 1.00 98.56 106 LEU A CA 1
ATOM 732 C C . LEU A 1 106 ? -2.804 -3.788 -2.669 1.00 98.56 106 LEU A C 1
ATOM 734 O O . LEU A 1 106 ? -1.867 -4.516 -2.995 1.00 98.56 106 LEU A O 1
ATOM 738 N N . HIS A 1 107 ? -2.843 -2.492 -2.930 1.00 98.75 107 HIS A N 1
ATOM 739 C CA . HIS A 1 107 ? -1.870 -1.804 -3.747 1.00 98.75 107 HIS A CA 1
ATOM 740 C C . HIS A 1 107 ? -1.244 -0.623 -3.015 1.00 98.75 107 HIS A C 1
ATOM 742 O O . HIS A 1 107 ? -1.756 -0.065 -2.038 1.00 98.75 107 HIS A O 1
ATOM 748 N N . SER A 1 108 ? -0.068 -0.254 -3.501 1.00 98.75 108 SER A N 1
ATOM 749 C CA . SER A 1 108 ? 0.655 0.930 -3.065 1.00 98.75 108 SER A CA 1
ATOM 750 C C . SER A 1 108 ? 1.574 1.412 -4.179 1.00 98.75 108 SER A C 1
ATOM 752 O O . SER A 1 108 ? 1.667 0.806 -5.251 1.00 98.75 108 SER A O 1
ATOM 754 N N . VAL A 1 109 ? 2.270 2.509 -3.920 1.00 98.56 109 VAL A N 1
ATOM 755 C CA . VAL A 1 109 ? 3.200 3.120 -4.858 1.00 98.56 109 VAL A CA 1
ATOM 756 C C . VAL A 1 109 ? 4.472 3.544 -4.139 1.00 98.56 109 VAL A C 1
ATOM 758 O O . VAL A 1 109 ? 4.426 4.222 -3.117 1.00 98.56 109 VAL A O 1
ATOM 761 N N . ALA A 1 110 ? 5.621 3.162 -4.689 1.00 97.94 110 ALA A N 1
ATOM 762 C CA . ALA A 1 110 ? 6.916 3.674 -4.270 1.00 97.94 110 ALA A CA 1
ATOM 763 C C . ALA A 1 110 ? 7.348 4.785 -5.235 1.00 97.94 110 ALA A C 1
ATOM 765 O O . ALA A 1 110 ? 7.532 4.548 -6.429 1.00 97.94 110 ALA A O 1
ATOM 766 N N . SER A 1 111 ? 7.511 6.004 -4.721 1.00 95.44 111 SER A N 1
ATOM 767 C CA . SER A 1 111 ? 7.977 7.173 -5.484 1.00 95.44 111 SER A CA 1
ATOM 768 C C . SER A 1 111 ? 9.463 7.489 -5.260 1.00 95.44 111 SER A C 1
ATOM 770 O O . SER A 1 111 ? 10.041 8.280 -6.005 1.00 95.44 111 SER A O 1
ATOM 772 N N . ALA A 1 112 ? 10.085 6.866 -4.253 1.00 95.50 112 ALA A N 1
ATOM 773 C CA . ALA A 1 112 ? 11.487 7.028 -3.884 1.00 95.50 112 ALA A CA 1
ATOM 774 C C . ALA A 1 112 ? 12.020 5.777 -3.159 1.00 95.50 112 ALA A C 1
ATOM 776 O O . ALA A 1 112 ? 11.261 4.878 -2.796 1.00 95.50 112 ALA A O 1
ATOM 777 N N . ASN A 1 113 ? 13.336 5.741 -2.929 1.00 96.81 113 ASN A N 1
ATOM 778 C CA . ASN A 1 113 ? 13.973 4.757 -2.050 1.00 96.81 113 ASN A CA 1
ATOM 779 C C . ASN A 1 113 ? 13.435 4.845 -0.618 1.00 96.81 113 ASN A C 1
ATOM 781 O O . ASN A 1 113 ? 13.138 5.936 -0.131 1.00 96.81 113 ASN A O 1
ATOM 785 N N . GLY A 1 114 ? 13.410 3.710 0.082 1.00 97.12 114 GLY A N 1
ATOM 786 C CA . GLY A 1 114 ? 13.066 3.658 1.501 1.00 97.12 114 GLY A CA 1
ATOM 787 C C . GLY A 1 114 ? 11.798 2.864 1.778 1.00 97.12 114 GLY A C 1
ATOM 788 O O . GLY A 1 114 ? 11.692 1.707 1.377 1.00 97.12 114 GLY A O 1
ATOM 789 N N . VAL A 1 115 ? 10.876 3.444 2.544 1.00 98.25 115 VAL A N 1
ATOM 790 C CA . VAL A 1 115 ? 9.684 2.732 3.014 1.00 98.25 115 VAL A CA 1
ATOM 791 C C . VAL A 1 115 ? 8.540 2.852 2.010 1.00 98.25 115 VAL A C 1
ATOM 793 O O . VAL A 1 115 ? 8.263 3.937 1.507 1.00 98.25 115 VAL A O 1
ATOM 796 N N . VAL A 1 116 ? 7.851 1.741 1.768 1.00 98.44 116 VAL A N 1
ATOM 797 C CA . VAL A 1 116 ? 6.554 1.689 1.094 1.00 98.44 116 VAL A CA 1
ATOM 798 C C . VAL A 1 116 ? 5.657 0.701 1.830 1.00 98.44 116 VAL A C 1
ATOM 800 O O . VAL A 1 116 ? 5.915 -0.497 1.867 1.00 98.44 116 VAL A O 1
ATOM 803 N N . ASN A 1 117 ? 4.604 1.199 2.461 1.00 98.50 117 ASN A N 1
ATOM 804 C CA . ASN A 1 117 ? 3.614 0.357 3.124 1.00 98.50 117 ASN A CA 1
ATOM 805 C C . ASN A 1 117 ? 2.535 -0.092 2.141 1.00 98.50 117 ASN A C 1
ATOM 807 O O . ASN A 1 117 ? 2.254 0.615 1.175 1.00 98.50 117 ASN A O 1
ATOM 811 N N . ILE A 1 118 ? 1.909 -1.241 2.399 1.00 98.69 118 ILE A N 1
ATOM 812 C CA . ILE A 1 118 ? 0.785 -1.752 1.606 1.00 98.69 118 ILE A CA 1
ATOM 813 C C . ILE A 1 118 ? -0.391 -2.025 2.549 1.00 98.69 118 ILE A C 1
ATOM 815 O O . ILE A 1 118 ? -0.423 -3.030 3.259 1.00 98.69 118 ILE A O 1
ATOM 819 N N . THR A 1 119 ? -1.337 -1.091 2.603 1.00 97.88 119 THR A N 1
ATOM 820 C CA . THR A 1 119 ? -2.466 -1.093 3.542 1.00 97.88 119 THR A CA 1
ATOM 821 C C . THR A 1 119 ? -3.751 -0.618 2.854 1.00 97.88 119 THR A C 1
ATOM 823 O O . THR A 1 119 ? -3.682 -0.017 1.780 1.00 97.88 119 THR A O 1
ATOM 826 N N . PRO A 1 120 ? -4.938 -0.801 3.463 1.00 96.69 120 PRO A N 1
ATOM 827 C CA . PRO A 1 120 ? -6.174 -0.188 2.967 1.00 96.69 120 PRO A CA 1
ATOM 828 C C . PRO A 1 120 ? -6.081 1.335 2.771 1.00 96.69 120 PRO A C 1
ATOM 830 O O . PRO A 1 120 ? -6.739 1.895 1.899 1.00 96.69 120 PRO A O 1
ATOM 833 N N . LEU A 1 121 ? -5.232 2.023 3.545 1.00 95.88 121 LEU A N 1
ATOM 834 C CA . LEU A 1 121 ? -5.002 3.458 3.374 1.00 95.88 121 LEU A CA 1
ATOM 835 C C . LEU A 1 121 ? -4.150 3.754 2.135 1.00 95.88 121 LEU A C 1
ATOM 837 O O . LEU A 1 121 ? -4.413 4.736 1.449 1.00 95.88 121 LEU A O 1
ATOM 841 N N . THR A 1 122 ? -3.152 2.929 1.810 1.00 98.00 122 THR A N 1
ATOM 842 C CA . THR A 1 122 ? -2.369 3.125 0.577 1.00 98.00 122 THR A CA 1
ATOM 843 C C . THR A 1 122 ? -3.153 2.734 -0.670 1.00 98.00 122 THR A C 1
ATOM 845 O O . THR A 1 122 ? -3.046 3.432 -1.673 1.00 98.00 122 THR A O 1
ATOM 848 N N . GLU A 1 123 ? -4.008 1.713 -0.580 1.00 98.19 123 GLU A N 1
ATOM 849 C CA . GLU A 1 123 ? -4.988 1.354 -1.617 1.00 98.19 123 GLU A CA 1
ATOM 850 C C . GLU A 1 123 ? -5.888 2.552 -1.957 1.00 98.19 123 GLU A C 1
ATOM 852 O O . GLU A 1 123 ? -6.035 2.951 -3.117 1.00 98.19 123 GLU A O 1
ATOM 857 N N . ALA A 1 124 ? -6.429 3.189 -0.916 1.00 97.69 124 ALA A N 1
ATOM 858 C CA . ALA A 1 124 ? -7.230 4.399 -1.021 1.00 97.69 124 ALA A CA 1
ATOM 859 C C . ALA A 1 124 ? -6.455 5.558 -1.666 1.00 97.69 124 ALA A C 1
ATOM 861 O O . ALA A 1 124 ? -6.968 6.236 -2.557 1.00 97.69 124 ALA A O 1
ATOM 862 N N . ILE A 1 125 ? -5.199 5.770 -1.259 1.00 98.00 125 ILE A N 1
ATOM 863 C CA . ILE A 1 125 ? -4.351 6.820 -1.836 1.00 98.00 125 ILE A CA 1
ATOM 864 C C . ILE A 1 125 ? -4.102 6.566 -3.324 1.00 98.00 125 ILE A C 1
ATOM 866 O O . ILE A 1 125 ? -4.235 7.500 -4.107 1.00 98.00 125 ILE A O 1
ATOM 870 N N . VAL A 1 126 ? -3.778 5.335 -3.736 1.00 98.19 126 VAL A N 1
ATOM 871 C CA . VAL A 1 126 ? -3.582 5.001 -5.159 1.00 98.19 126 VAL A CA 1
ATOM 872 C C . VAL A 1 126 ? -4.877 5.204 -5.943 1.00 98.19 126 VAL A C 1
ATOM 874 O O . VAL A 1 126 ? -4.842 5.756 -7.044 1.00 98.19 126 VAL A O 1
ATOM 877 N N . THR A 1 127 ? -6.022 4.836 -5.366 1.00 97.94 127 THR A N 1
ATOM 878 C CA . THR A 1 127 ? -7.336 5.023 -5.994 1.00 97.94 127 THR A CA 1
ATOM 879 C C . THR A 1 127 ? -7.622 6.505 -6.269 1.00 97.94 127 THR A C 1
ATOM 881 O O . THR A 1 127 ? -7.872 6.911 -7.406 1.00 97.94 127 THR A O 1
ATOM 884 N N . LEU A 1 128 ? -7.491 7.352 -5.245 1.00 97.94 128 LEU A N 1
ATOM 885 C CA . LEU A 1 128 ? -7.692 8.799 -5.367 1.00 97.94 128 LEU A CA 1
ATOM 886 C C . LEU A 1 128 ? -6.637 9.459 -6.269 1.00 97.94 128 LEU A C 1
ATOM 888 O O . LEU A 1 128 ? -6.967 10.313 -7.092 1.00 97.94 128 LEU A O 1
ATOM 892 N N . ALA A 1 129 ? -5.366 9.067 -6.156 1.00 97.75 129 ALA A N 1
ATOM 893 C CA . ALA A 1 129 ? -4.259 9.672 -6.900 1.00 97.75 129 ALA A CA 1
ATOM 894 C C . ALA A 1 129 ? -4.259 9.285 -8.384 1.00 97.75 129 ALA A C 1
ATOM 896 O O . ALA A 1 129 ? -3.852 10.081 -9.230 1.00 97.75 129 ALA A O 1
ATOM 897 N N . SER A 1 130 ? -4.772 8.108 -8.728 1.00 96.81 130 SER A N 1
ATOM 898 C CA . SER A 1 130 ? -4.942 7.711 -10.127 1.00 96.81 130 SER A CA 1
ATOM 899 C C . SER A 1 130 ? -6.262 8.183 -10.739 1.00 96.81 130 SER A C 1
ATOM 901 O O . SER A 1 130 ? -6.369 8.282 -11.962 1.00 96.81 130 SER A O 1
ATOM 903 N N . GLY A 1 131 ? -7.275 8.473 -9.912 1.00 95.62 131 GLY A N 1
ATOM 904 C CA . GLY A 1 131 ? -8.648 8.668 -10.384 1.00 95.62 131 GLY A CA 1
ATOM 905 C C . GLY A 1 131 ? -9.266 7.378 -10.947 1.00 95.62 131 GLY A C 1
ATOM 906 O O . GLY A 1 131 ? -10.182 7.431 -11.767 1.00 95.62 131 GLY A O 1
ATOM 907 N N . LYS A 1 132 ? -8.724 6.216 -10.571 1.00 94.19 132 LYS A N 1
ATOM 908 C CA . LYS A 1 132 ? -9.111 4.876 -11.030 1.00 94.19 132 LYS A CA 1
ATOM 909 C C . LYS A 1 132 ? -9.163 3.939 -9.831 1.00 94.19 132 LYS A C 1
ATOM 911 O O . LYS A 1 132 ? -8.626 4.255 -8.783 1.00 94.19 132 LYS A O 1
ATOM 916 N N . ASP A 1 133 ? -9.766 2.771 -9.998 1.00 93.88 133 ASP A N 1
ATOM 917 C CA . ASP A 1 133 ? -9.544 1.657 -9.073 1.00 93.88 133 ASP A CA 1
ATOM 918 C C . ASP A 1 133 ? -8.048 1.268 -9.054 1.00 93.88 133 ASP A C 1
ATOM 920 O O . ASP A 1 133 ? -7.402 1.226 -10.110 1.00 93.88 133 ASP A O 1
ATOM 924 N N . ALA A 1 134 ? -7.478 1.008 -7.873 1.00 96.75 134 ALA A N 1
ATOM 925 C CA . ALA A 1 134 ? -6.042 0.759 -7.739 1.00 96.75 134 ALA A CA 1
ATOM 926 C C . ALA A 1 134 ? -5.601 -0.575 -8.369 1.00 96.75 134 ALA A C 1
ATOM 928 O O . ALA A 1 134 ? -4.524 -0.635 -8.966 1.00 96.75 134 ALA A O 1
ATOM 929 N N . GLY A 1 135 ? -6.449 -1.608 -8.348 1.00 97.00 135 GLY A N 1
ATOM 930 C CA . GLY A 1 135 ? -6.194 -2.854 -9.076 1.00 97.00 135 GLY A CA 1
ATOM 931 C C . GLY A 1 135 ? -6.150 -2.638 -10.587 1.00 97.00 135 GLY A C 1
ATOM 932 O O . GLY A 1 135 ? -5.228 -3.090 -11.270 1.00 97.00 135 GLY A O 1
ATOM 933 N N . SER A 1 136 ? -7.090 -1.858 -11.114 1.00 96.50 136 SER A N 1
ATOM 934 C CA . SER A 1 136 ? -7.103 -1.449 -12.522 1.00 96.50 136 SER A CA 1
ATOM 935 C C . SER A 1 136 ? -5.851 -0.642 -12.878 1.00 96.50 136 SER A C 1
ATOM 937 O O . SER A 1 136 ? -5.214 -0.907 -13.897 1.00 96.50 136 SER A O 1
ATOM 939 N N . CYS A 1 137 ? -5.445 0.282 -12.002 1.00 96.94 137 CYS A N 1
ATOM 940 C CA . CYS A 1 137 ? -4.204 1.042 -12.122 1.00 96.94 137 CYS A CA 1
ATOM 941 C C . CYS A 1 137 ? -2.964 0.129 -12.165 1.00 96.94 137 CYS A C 1
ATOM 943 O O . CYS A 1 137 ? -2.078 0.342 -12.991 1.00 96.94 137 CYS A O 1
ATOM 945 N N . PHE A 1 138 ? -2.915 -0.924 -11.342 1.00 98.44 138 PHE A N 1
ATOM 946 C CA . PHE A 1 138 ? -1.834 -1.914 -11.345 1.00 98.44 138 PHE A CA 1
ATOM 947 C C . PHE A 1 138 ? -1.817 -2.788 -12.608 1.00 98.44 138 PHE A C 1
ATOM 949 O O . PHE A 1 138 ? -0.749 -3.117 -13.144 1.00 98.44 138 PHE A O 1
ATOM 956 N N . VAL A 1 139 ? -2.987 -3.175 -13.123 1.00 97.88 139 VAL A N 1
ATOM 957 C CA . VAL A 1 139 ? -3.101 -3.912 -14.390 1.00 97.88 139 VAL A CA 1
ATOM 958 C C . VAL A 1 139 ? -2.567 -3.061 -15.543 1.00 97.88 139 VAL A C 1
ATOM 960 O O . VAL A 1 139 ? -1.710 -3.538 -16.288 1.00 97.88 139 VAL A O 1
ATOM 963 N N . THR A 1 140 ? -2.978 -1.792 -15.631 1.00 97.06 140 THR A N 1
ATOM 964 C CA . THR A 1 140 ? -2.546 -0.829 -16.659 1.00 97.06 140 THR A CA 1
ATOM 965 C C . THR A 1 140 ? -1.423 0.086 -16.160 1.00 97.06 140 THR A C 1
ATOM 967 O O . THR A 1 140 ? -1.449 1.297 -16.387 1.00 97.06 140 THR A O 1
ATOM 970 N N . ALA A 1 141 ? -0.438 -0.472 -15.451 1.00 96.69 141 ALA A N 1
ATOM 971 C CA . ALA A 1 141 ? 0.598 0.299 -14.757 1.00 96.69 141 ALA A CA 1
ATOM 972 C C . ALA A 1 141 ? 1.356 1.288 -15.662 1.00 96.69 141 ALA A C 1
ATOM 974 O O . ALA A 1 141 ? 1.685 2.378 -15.201 1.00 96.69 141 ALA A O 1
ATOM 975 N N . GLY A 1 142 ? 1.566 0.964 -16.944 1.00 94.50 142 GLY A N 1
ATOM 976 C CA . GLY A 1 142 ? 2.225 1.878 -17.883 1.00 94.50 142 GLY A CA 1
ATOM 977 C C . GLY A 1 142 ? 1.457 3.179 -18.138 1.00 94.50 142 GLY A C 1
ATOM 978 O O . GLY A 1 142 ? 2.050 4.254 -18.180 1.00 94.50 142 GLY A O 1
ATOM 979 N N . ASP A 1 143 ? 0.129 3.093 -18.212 1.00 95.19 143 ASP A N 1
ATOM 980 C CA . ASP A 1 143 ? -0.743 4.256 -18.395 1.00 95.19 143 ASP A CA 1
ATOM 981 C C . ASP A 1 143 ? -1.048 4.951 -17.065 1.00 95.19 143 ASP A C 1
ATOM 983 O O . ASP A 1 143 ? -1.295 6.156 -17.019 1.00 95.19 143 ASP A O 1
ATOM 987 N N . CYS A 1 144 ? -1.059 4.191 -15.967 1.00 96.38 144 CYS A N 1
ATOM 988 C CA . CYS A 1 144 ? -1.431 4.718 -14.664 1.00 96.38 144 CYS A CA 1
ATOM 989 C C . CYS A 1 144 ? -0.276 5.434 -13.954 1.00 96.38 144 CYS A C 1
ATOM 991 O O . CYS A 1 144 ? -0.498 6.477 -13.339 1.00 96.38 144 CYS A O 1
ATOM 993 N N . ALA A 1 145 ? 0.954 4.920 -14.045 1.00 95.06 145 ALA A N 1
ATOM 994 C CA . ALA A 1 145 ? 2.110 5.459 -13.327 1.00 95.06 145 ALA A CA 1
ATOM 995 C C . ALA A 1 145 ? 2.321 6.981 -13.506 1.00 95.06 145 ALA A C 1
ATOM 997 O O . ALA A 1 145 ? 2.563 7.646 -12.497 1.00 95.06 145 ALA A O 1
ATOM 998 N N . PRO A 1 146 ? 2.148 7.579 -14.706 1.00 93.44 146 PRO A N 1
ATOM 999 C CA . PRO A 1 146 ? 2.255 9.032 -14.888 1.00 93.44 146 PRO A CA 1
ATOM 1000 C C . PRO A 1 146 ? 1.240 9.860 -14.082 1.00 93.44 146 PRO A C 1
ATOM 1002 O O . PRO A 1 146 ? 1.479 11.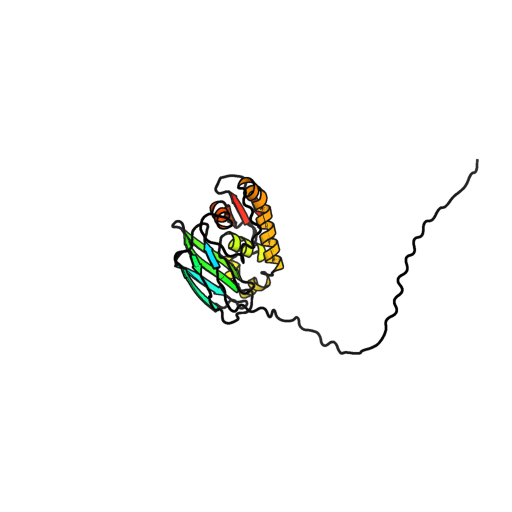037 -13.822 1.00 93.44 146 PRO A O 1
ATOM 1005 N N . THR A 1 147 ? 0.109 9.272 -13.677 1.00 96.00 147 THR A N 1
ATOM 1006 C CA . THR A 1 147 ? -0.913 9.953 -12.859 1.00 96.00 147 THR A CA 1
ATOM 1007 C C . THR A 1 147 ? -0.550 10.000 -11.373 1.00 96.00 147 THR A C 1
ATOM 1009 O O . THR A 1 147 ? -0.985 10.905 -10.662 1.00 96.00 147 THR A O 1
ATOM 1012 N N . LEU A 1 148 ? 0.303 9.079 -10.908 1.00 96.94 148 LEU A N 1
ATOM 1013 C CA . LEU A 1 148 ? 0.734 8.942 -9.513 1.00 96.94 148 LEU A CA 1
ATOM 1014 C C . LEU A 1 148 ? 1.874 9.918 -9.181 1.00 96.94 148 LEU A C 1
ATOM 1016 O O . LEU A 1 148 ? 2.937 9.539 -8.687 1.00 96.94 148 LEU A O 1
ATOM 1020 N N . THR A 1 149 ? 1.658 11.199 -9.478 1.00 95.75 149 THR A N 1
ATOM 1021 C CA . THR A 1 149 ? 2.626 12.262 -9.194 1.00 95.75 149 THR A CA 1
ATOM 1022 C C . THR A 1 149 ? 2.742 12.514 -7.692 1.00 95.75 149 THR A C 1
ATOM 1024 O O . THR A 1 149 ? 1.813 12.256 -6.922 1.00 95.75 149 THR A O 1
ATOM 1027 N N . ALA A 1 150 ? 3.866 13.090 -7.258 1.00 94.56 150 ALA A N 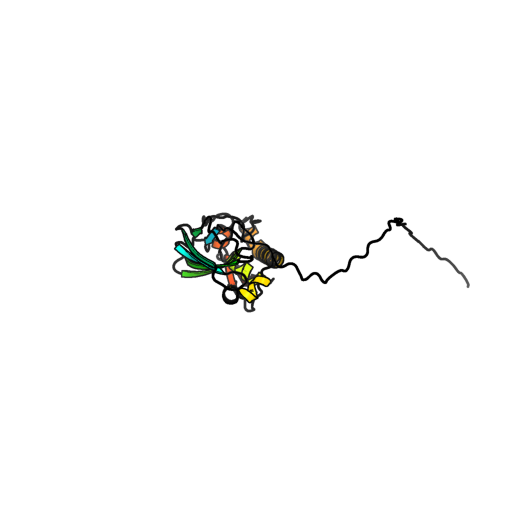1
ATOM 1028 C CA . ALA A 1 150 ? 4.053 13.464 -5.857 1.00 94.56 150 ALA A CA 1
ATOM 1029 C C . ALA A 1 150 ? 2.931 14.389 -5.348 1.00 94.56 150 ALA A C 1
ATOM 1031 O O . ALA A 1 150 ? 2.532 14.291 -4.191 1.00 94.56 150 ALA A O 1
ATOM 1032 N N . ASP A 1 151 ? 2.411 15.276 -6.196 1.00 96.44 151 ASP A N 1
ATOM 1033 C CA . ASP A 1 151 ? 1.334 16.200 -5.839 1.00 96.44 151 ASP A CA 1
ATOM 1034 C C . ASP A 1 151 ? -0.005 15.473 -5.700 1.00 96.44 151 ASP A C 1
ATOM 1036 O O . ASP A 1 151 ? -0.705 15.682 -4.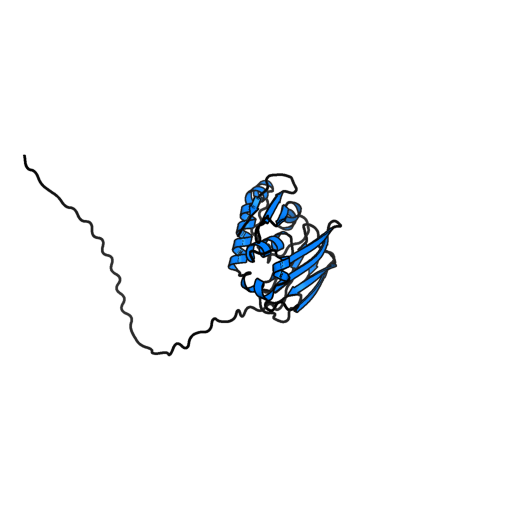710 1.00 96.44 151 ASP A O 1
ATOM 1040 N N . ALA A 1 152 ? -0.326 14.567 -6.631 1.00 97.56 152 ALA A N 1
ATOM 1041 C CA . ALA A 1 152 ? -1.544 13.761 -6.571 1.00 97.56 152 ALA A CA 1
ATOM 1042 C C . ALA A 1 152 ? -1.572 12.859 -5.327 1.00 97.56 152 ALA A C 1
ATOM 1044 O O . ALA A 1 152 ? -2.610 12.750 -4.670 1.00 97.56 152 ALA A O 1
ATOM 1045 N N . LEU A 1 153 ? -0.432 12.261 -4.962 1.00 97.75 153 LEU A N 1
ATOM 1046 C CA . LEU A 1 153 ? -0.299 11.441 -3.754 1.00 97.75 153 LEU A CA 1
ATOM 1047 C C . LEU A 1 153 ? -0.471 12.276 -2.480 1.00 97.75 153 LEU A C 1
ATOM 1049 O O . LEU A 1 153 ? -1.273 11.912 -1.617 1.00 97.75 153 LEU A O 1
ATOM 1053 N N . ARG A 1 154 ? 0.200 13.436 -2.391 1.00 96.25 154 ARG A N 1
ATOM 1054 C CA . ARG A 1 154 ? 0.068 14.342 -1.236 1.00 96.25 154 ARG A CA 1
ATOM 1055 C C . ARG A 1 154 ? -1.360 14.859 -1.068 1.00 96.25 154 ARG A C 1
ATOM 1057 O O . ARG A 1 154 ? -1.863 14.873 0.053 1.00 96.25 154 ARG A O 1
ATOM 1064 N N . GLN A 1 155 ? -2.019 15.264 -2.156 1.00 96.94 155 GLN A N 1
ATOM 1065 C CA . GLN A 1 155 ? -3.415 15.718 -2.122 1.00 96.94 155 GLN A CA 1
ATOM 1066 C C . GLN A 1 155 ? -4.359 14.596 -1.685 1.00 96.94 155 GLN A C 1
ATOM 1068 O O . GLN A 1 155 ? -5.172 14.793 -0.789 1.00 96.94 155 GLN A O 1
ATOM 1073 N N . SER A 1 156 ? -4.196 13.392 -2.236 1.00 97.62 156 SER A N 1
ATOM 1074 C CA . SER A 1 156 ? -5.013 12.228 -1.870 1.00 97.62 156 SER A CA 1
ATOM 1075 C C . SER A 1 156 ? -4.874 11.870 -0.387 1.00 97.62 156 SER A C 1
ATOM 1077 O O . SER A 1 156 ? -5.870 11.640 0.296 1.00 97.62 156 SER A O 1
ATOM 1079 N N . GLN A 1 157 ? -3.648 11.900 0.148 1.00 95.62 157 GLN A N 1
ATOM 1080 C CA . GLN A 1 157 ? -3.407 11.735 1.584 1.00 95.62 157 GLN A CA 1
ATOM 1081 C C . GLN A 1 157 ? -4.067 12.833 2.420 1.00 95.62 157 GLN A C 1
ATOM 1083 O O . GLN A 1 157 ? -4.652 12.536 3.462 1.00 95.62 157 GLN A O 1
ATOM 1088 N N . ALA A 1 158 ? -3.972 14.093 1.993 1.00 94.62 158 ALA A N 1
ATOM 1089 C CA . ALA A 1 158 ? -4.591 15.211 2.698 1.00 94.62 158 ALA A CA 1
ATOM 1090 C C . ALA A 1 158 ? -6.121 15.076 2.739 1.00 94.62 158 ALA A C 1
ATOM 1092 O O . ALA A 1 158 ? -6.710 15.234 3.809 1.00 94.62 158 ALA A O 1
ATOM 1093 N N . ASN A 1 159 ? -6.750 14.707 1.621 1.00 93.88 159 ASN A N 1
ATOM 1094 C CA . ASN A 1 159 ? -8.198 14.521 1.538 1.00 93.88 159 ASN A CA 1
ATOM 1095 C C . ASN A 1 159 ? -8.672 13.364 2.422 1.00 93.88 159 ASN A C 1
ATOM 1097 O O . ASN A 1 159 ? -9.639 13.523 3.163 1.00 93.88 159 ASN A O 1
ATOM 1101 N N . LEU A 1 160 ? -7.959 12.231 2.427 1.00 93.25 160 LEU A N 1
ATOM 1102 C CA . LEU A 1 160 ? -8.276 11.123 3.334 1.00 93.25 160 LEU A CA 1
ATOM 1103 C C . LEU A 1 160 ? -8.137 11.524 4.804 1.00 93.25 160 LEU A C 1
ATOM 1105 O O . LEU A 1 160 ? -9.013 11.224 5.612 1.00 93.25 160 LEU A O 1
ATOM 1109 N N . LYS A 1 161 ? -7.062 12.233 5.165 1.00 91.50 161 LYS A N 1
ATOM 1110 C CA . LYS A 1 161 ? -6.870 12.740 6.532 1.00 91.50 161 LYS A CA 1
ATOM 1111 C C . LYS A 1 161 ? -7.978 13.709 6.941 1.00 91.50 161 LYS A C 1
ATOM 1113 O O . LYS A 1 161 ? -8.427 13.653 8.082 1.00 91.50 161 LYS A O 1
ATOM 1118 N N . ALA A 1 162 ? -8.431 14.566 6.026 1.00 91.25 162 ALA A N 1
ATOM 1119 C CA . ALA A 1 162 ? -9.541 15.480 6.267 1.00 91.25 162 ALA A CA 1
ATOM 1120 C C . ALA A 1 162 ? -10.863 14.722 6.472 1.00 91.25 162 ALA A C 1
ATOM 1122 O O . ALA A 1 162 ? -11.567 14.981 7.446 1.00 91.25 162 ALA A O 1
ATOM 1123 N N . ALA A 1 163 ? -11.157 13.735 5.622 1.00 89.38 163 ALA A N 1
ATOM 1124 C CA . ALA A 1 163 ? -12.339 12.880 5.742 1.00 89.38 163 ALA A CA 1
ATOM 1125 C C . ALA A 1 163 ? -12.362 12.081 7.058 1.00 89.38 163 ALA A C 1
ATOM 1127 O O . ALA A 1 163 ? -13.417 11.856 7.648 1.00 89.38 163 ALA A O 1
ATOM 1128 N N . LEU A 1 164 ? -11.184 11.697 7.551 1.00 87.25 164 LEU A N 1
ATOM 1129 C CA . LEU A 1 164 ? -11.007 10.965 8.803 1.00 87.25 164 LEU A CA 1
ATOM 1130 C C . LEU A 1 164 ? -10.844 11.874 10.031 1.00 87.25 164 LEU A C 1
ATOM 1132 O O . LEU A 1 164 ? -10.730 11.361 11.143 1.00 87.25 164 LEU A O 1
ATOM 1136 N N . ALA A 1 165 ? -10.854 13.203 9.883 1.00 86.25 165 ALA A N 1
ATOM 1137 C CA . ALA A 1 165 ? -10.488 14.128 10.958 1.00 86.25 165 ALA A CA 1
ATOM 1138 C C . ALA A 1 165 ? -11.372 13.980 12.207 1.00 86.25 165 ALA A C 1
ATOM 1140 O O . ALA A 1 165 ? -10.852 13.917 13.321 1.00 86.25 165 ALA A O 1
ATOM 1141 N N . THR A 1 166 ? -12.694 13.868 12.041 1.00 82.06 166 THR A N 1
ATOM 1142 C CA . THR A 1 166 ? -13.628 13.677 13.165 1.00 82.06 166 THR A CA 1
ATOM 1143 C C . THR A 1 166 ? -13.393 12.349 13.883 1.00 82.06 166 THR A C 1
ATOM 1145 O O . THR A 1 166 ? -13.417 12.295 15.116 1.00 82.06 166 THR A O 1
ATOM 1148 N N . LEU A 1 167 ? -13.127 11.280 13.127 1.00 78.38 167 LEU A N 1
ATOM 1149 C CA . LEU A 1 167 ? -12.834 9.964 13.690 1.00 78.38 167 LEU A CA 1
ATOM 1150 C C . LEU A 1 167 ? -11.505 9.990 14.458 1.00 78.38 167 LEU A C 1
ATOM 1152 O O . LEU A 1 167 ? -11.446 9.555 15.606 1.00 78.38 167 LEU A O 1
ATOM 1156 N N . SER A 1 168 ? -10.468 10.589 13.871 1.00 80.25 168 SER A N 1
ATOM 1157 C CA . SER A 1 168 ? -9.161 10.763 14.504 1.00 80.25 168 SER A CA 1
ATOM 1158 C C . SER A 1 168 ? -9.243 11.588 15.790 1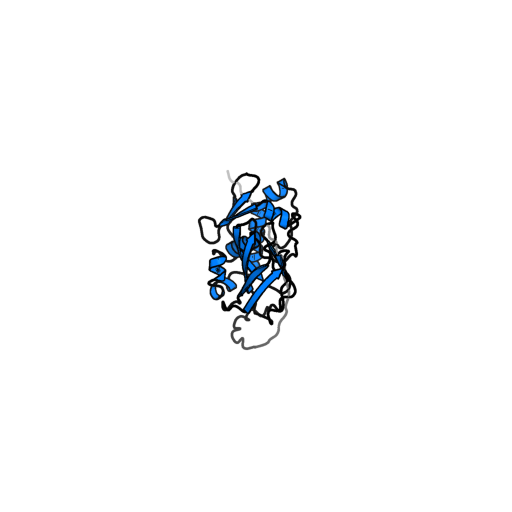.00 80.25 168 SER A C 1
ATOM 1160 O O . SER A 1 168 ? -8.657 11.196 16.793 1.00 80.25 168 SER A O 1
ATOM 1162 N N . GLN A 1 169 ? -10.020 12.677 15.817 1.00 81.88 169 GLN A N 1
ATOM 1163 C CA . GLN A 1 169 ? -10.241 13.478 17.030 1.00 81.88 169 GLN A CA 1
ATOM 1164 C C . GLN A 1 169 ? -10.962 12.685 18.125 1.00 81.88 169 GLN A C 1
ATOM 1166 O O . GLN A 1 169 ? -10.517 12.677 19.272 1.00 81.88 169 GLN A O 1
ATOM 1171 N N . THR A 1 170 ? -12.038 11.977 17.766 1.00 77.19 170 THR A N 1
ATOM 1172 C CA . THR A 1 170 ? -12.826 11.153 18.702 1.00 77.19 170 THR A CA 1
ATOM 1173 C C . THR A 1 170 ? -11.966 10.073 19.357 1.00 77.19 170 THR A C 1
ATOM 1175 O O . THR A 1 170 ? -12.116 9.772 20.539 1.00 77.19 170 THR A O 1
ATOM 1178 N N . LEU A 1 171 ? -11.033 9.508 18.594 1.00 73.38 171 LEU A N 1
ATOM 1179 C CA . LEU A 1 171 ? -10.157 8.423 19.026 1.00 73.38 171 LEU A CA 1
ATOM 1180 C C . LEU A 1 171 ? -8.801 8.891 19.565 1.00 73.38 171 LEU A C 1
ATOM 1182 O O . LEU A 1 171 ? -7.979 8.041 19.930 1.00 73.38 171 LEU A O 1
ATOM 1186 N N . GLN A 1 172 ? -8.566 10.208 19.589 1.00 78.88 172 GLN A N 1
ATOM 1187 C CA . GLN A 1 172 ? -7.293 10.835 19.955 1.00 78.88 172 GLN A CA 1
ATOM 1188 C C . GLN A 1 172 ? -6.108 10.260 19.155 1.00 78.88 172 GLN A C 1
ATOM 1190 O O . GLN A 1 172 ? -5.029 10.006 19.687 1.00 78.88 172 GLN A O 1
ATOM 1195 N N . LEU A 1 173 ? -6.330 10.006 17.863 1.00 73.31 173 LEU A N 1
ATOM 1196 C CA . LEU A 1 173 ? -5.297 9.587 16.922 1.00 73.31 173 LEU A CA 1
ATOM 1197 C C . LEU A 1 173 ? -4.594 10.830 16.375 1.00 73.31 173 LEU A C 1
ATOM 1199 O O . LEU A 1 173 ? -5.122 11.535 15.515 1.00 73.31 173 LEU A O 1
ATOM 1203 N N . GLU A 1 174 ? -3.385 11.093 16.854 1.00 67.00 174 GLU A N 1
ATOM 1204 C CA . GLU A 1 174 ? -2.497 12.069 16.229 1.00 67.00 174 GLU A CA 1
ATOM 1205 C C . GLU A 1 174 ? -1.707 11.386 15.112 1.00 67.00 174 GLU A C 1
ATOM 1207 O O . GLU A 1 174 ? -0.618 10.868 15.351 1.00 67.00 174 GLU A O 1
ATOM 1212 N N . ASP A 1 175 ? -2.241 11.364 13.887 1.00 70.62 175 ASP A N 1
ATOM 1213 C CA . ASP A 1 175 ? -1.490 10.825 12.750 1.00 70.62 175 ASP A CA 1
ATOM 1214 C C . ASP A 1 175 ? -1.152 11.890 11.702 1.00 70.62 175 ASP A C 1
ATOM 1216 O O . ASP A 1 175 ? -1.914 12.195 10.780 1.00 70.62 175 ASP A O 1
ATOM 1220 N N . LYS A 1 176 ? 0.044 12.466 11.850 1.00 73.38 176 LYS A N 1
ATOM 1221 C CA . LYS A 1 176 ? 0.654 13.373 10.866 1.00 73.38 176 LYS A CA 1
ATOM 1222 C C . LYS A 1 176 ? 1.508 12.630 9.833 1.00 73.38 176 LYS A C 1
ATOM 1224 O O . LYS A 1 176 ? 1.999 13.266 8.904 1.00 73.38 176 LYS A O 1
ATOM 1229 N N . SER A 1 177 ? 1.658 11.314 9.962 1.00 84.56 177 SER A N 1
ATOM 1230 C CA . SER A 1 177 ? 2.618 10.504 9.209 1.00 84.56 177 SER A CA 1
ATOM 1231 C C . SER A 1 177 ? 2.282 10.432 7.725 1.00 84.56 177 SER A C 1
ATOM 1233 O O . SER A 1 177 ? 1.119 10.519 7.324 1.00 84.56 177 SER A O 1
ATOM 1235 N N . ASP A 1 178 ? 3.297 10.240 6.892 1.00 92.69 178 ASP A N 1
ATOM 1236 C CA . ASP A 1 178 ? 3.091 9.800 5.517 1.00 92.69 178 ASP A CA 1
ATOM 1237 C C . ASP A 1 178 ? 2.728 8.307 5.543 1.00 92.69 178 ASP A C 1
ATOM 1239 O O . ASP A 1 178 ? 3.578 7.467 5.831 1.00 92.69 178 ASP A O 1
ATOM 1243 N N . TRP A 1 179 ? 1.464 7.977 5.277 1.00 94.69 179 TRP A N 1
ATOM 1244 C CA . TRP A 1 179 ? 0.963 6.597 5.306 1.00 94.69 179 TRP A CA 1
ATOM 1245 C C . TRP A 1 179 ? 1.643 5.660 4.302 1.00 94.69 179 TRP A C 1
ATOM 1247 O O . TRP A 1 179 ? 1.682 4.455 4.542 1.00 94.69 179 TRP A O 1
ATOM 1257 N N . ILE A 1 180 ? 2.219 6.190 3.219 1.00 97.00 180 ILE A N 1
ATOM 1258 C CA . ILE A 1 180 ? 2.990 5.392 2.262 1.00 97.00 180 ILE A CA 1
ATOM 1259 C C . ILE A 1 180 ? 4.408 5.179 2.797 1.00 97.00 180 ILE A C 1
ATOM 1261 O O . ILE A 1 180 ? 4.875 4.044 2.846 1.00 97.00 180 ILE A O 1
ATOM 1265 N N . ALA A 1 181 ? 5.079 6.259 3.206 1.00 96.44 181 ALA A N 1
ATOM 1266 C CA . ALA A 1 181 ? 6.532 6.275 3.395 1.00 96.44 181 ALA A CA 1
ATOM 1267 C C . ALA A 1 181 ? 7.014 6.277 4.859 1.00 96.44 181 ALA A C 1
ATOM 1269 O O . ALA A 1 181 ? 8.214 6.365 5.117 1.00 96.44 181 ALA A O 1
ATOM 1270 N N . THR A 1 182 ? 6.116 6.183 5.843 1.00 95.38 182 THR A N 1
ATOM 1271 C CA . THR A 1 182 ? 6.495 6.117 7.267 1.00 95.38 182 THR A CA 1
ATOM 1272 C C . THR A 1 182 ? 6.471 4.679 7.757 1.00 95.38 182 THR A C 1
ATOM 1274 O O . THR A 1 182 ? 5.443 4.015 7.685 1.00 95.38 182 THR A O 1
ATOM 1277 N N . SER A 1 183 ? 7.588 4.185 8.295 1.00 94.88 183 SER A N 1
ATOM 1278 C CA . SER A 1 183 ? 7.642 2.832 8.862 1.00 94.88 183 SER A CA 1
ATOM 1279 C C . SER A 1 183 ? 6.637 2.663 10.005 1.00 94.88 183 SER A C 1
ATOM 1281 O O . SER A 1 183 ? 6.530 3.526 10.877 1.00 94.88 183 SER A O 1
ATOM 1283 N N . PHE A 1 184 ? 5.937 1.530 10.029 1.00 94.69 184 PHE A N 1
ATOM 1284 C CA . PHE A 1 184 ? 5.056 1.154 11.130 1.00 94.69 184 PHE A CA 1
ATOM 1285 C C . PHE A 1 184 ? 5.079 -0.361 11.365 1.00 94.69 184 PHE A C 1
ATOM 1287 O O . PHE A 1 184 ? 5.581 -1.134 10.543 1.00 94.69 184 PHE A O 1
ATOM 1294 N N . LYS A 1 185 ? 4.522 -0.780 12.505 1.00 93.94 185 LYS A N 1
ATOM 1295 C CA . LYS A 1 185 ? 4.314 -2.187 12.863 1.00 93.94 185 LYS A CA 1
ATOM 1296 C C . LYS A 1 185 ? 2.817 -2.462 13.019 1.00 93.94 185 LYS A C 1
ATOM 1298 O O . LYS A 1 185 ? 2.134 -1.591 13.556 1.00 93.94 185 LYS A O 1
ATOM 1303 N N . PRO A 1 186 ? 2.327 -3.656 12.648 1.00 92.94 186 PRO A N 1
ATOM 1304 C CA . PRO A 1 186 ? 0.934 -4.030 12.843 1.00 92.94 186 PRO A CA 1
ATOM 1305 C C . PRO A 1 186 ? 0.706 -4.460 14.302 1.00 92.94 186 PRO A C 1
ATOM 1307 O O . PRO A 1 186 ? 0.652 -5.644 14.628 1.00 92.94 186 PRO A O 1
ATOM 1310 N N . ASN A 1 187 ? 0.734 -3.489 15.218 1.00 91.56 187 ASN A N 1
ATOM 1311 C CA . ASN A 1 187 ? 0.718 -3.678 16.672 1.00 91.56 187 ASN A CA 1
ATOM 1312 C C . ASN A 1 187 ? -0.451 -2.959 17.371 1.00 91.56 187 ASN A C 1
ATOM 1314 O O . ASN A 1 187 ? -0.435 -2.805 18.594 1.00 91.56 187 ASN A O 1
ATOM 1318 N N . LYS A 1 188 ? -1.442 -2.507 16.602 1.00 89.94 188 LYS A N 1
ATOM 1319 C CA . LYS A 1 188 ? -2.653 -1.806 17.041 1.00 89.94 188 LYS A CA 1
ATOM 1320 C C . LYS A 1 188 ? -2.395 -0.457 17.709 1.00 89.94 188 LYS A C 1
ATOM 1322 O O . LYS A 1 188 ? -3.214 0.020 18.498 1.00 89.94 188 LYS A O 1
ATOM 1327 N N . THR A 1 189 ? -1.269 0.185 17.398 1.00 86.38 189 THR A N 1
ATOM 1328 C CA . THR A 1 189 ? -0.954 1.549 17.845 1.00 86.38 189 THR A CA 1
ATOM 1329 C C . THR A 1 189 ? -0.682 2.473 16.661 1.00 86.38 189 THR A C 1
ATOM 1331 O O . THR A 1 189 ? -0.452 2.019 15.541 1.00 86.38 189 THR A O 1
ATOM 1334 N N . GLY A 1 190 ? -0.757 3.790 16.893 1.00 84.12 190 GLY A N 1
ATOM 1335 C CA . GLY A 1 190 ? -0.500 4.803 15.863 1.00 84.12 190 GLY A CA 1
ATOM 1336 C C . GLY A 1 190 ? -1.276 4.540 14.568 1.00 84.12 190 GLY A C 1
ATOM 1337 O O . GLY A 1 190 ? -2.499 4.403 14.597 1.00 84.12 190 GLY A O 1
ATOM 1338 N N . HIS A 1 191 ? -0.544 4.421 13.458 1.00 84.75 191 HIS A N 1
ATOM 1339 C CA . HIS A 1 191 ? -1.086 4.126 12.129 1.00 84.75 191 HIS A CA 1
ATOM 1340 C C . HIS A 1 191 ? -1.920 2.835 12.080 1.00 84.75 191 HIS A C 1
ATOM 1342 O O . HIS A 1 191 ? -2.997 2.813 11.495 1.00 84.75 191 HIS A O 1
ATOM 1348 N N . ASP A 1 192 ? -1.473 1.764 12.738 1.00 89.94 192 ASP A N 1
ATOM 1349 C CA . ASP A 1 192 ? -2.175 0.477 12.703 1.00 89.94 192 ASP A CA 1
ATOM 1350 C C . ASP A 1 192 ? -3.507 0.525 13.460 1.00 89.94 192 ASP A C 1
ATOM 1352 O O . ASP A 1 192 ? -4.490 -0.093 13.063 1.00 89.94 192 ASP A O 1
ATOM 1356 N N . LYS A 1 193 ? -3.586 1.356 14.507 1.00 88.12 193 LYS A N 1
ATOM 1357 C CA . LYS A 1 193 ? -4.854 1.610 15.202 1.00 88.12 193 LYS A CA 1
ATOM 1358 C C . LYS A 1 193 ? -5.892 2.240 14.272 1.00 88.12 193 LYS A C 1
ATOM 1360 O O . LYS A 1 193 ? -7.076 1.964 14.429 1.00 88.12 193 LYS A O 1
ATOM 1365 N N . LEU A 1 194 ? -5.479 3.068 13.310 1.00 88.00 194 LEU A N 1
ATOM 1366 C CA . LEU A 1 194 ? -6.400 3.603 12.309 1.00 88.00 194 LEU A CA 1
ATOM 1367 C C . LEU A 1 194 ? -6.937 2.475 11.416 1.00 88.00 194 LEU A C 1
ATOM 1369 O O . LEU A 1 194 ? -8.147 2.395 11.229 1.00 88.00 194 LEU A O 1
ATOM 1373 N N . LEU A 1 195 ? -6.074 1.564 10.951 1.00 91.75 195 LEU A N 1
ATOM 1374 C CA . LEU A 1 195 ? -6.456 0.408 10.122 1.00 91.75 195 LEU A CA 1
ATOM 1375 C C . LEU A 1 195 ? -7.463 -0.528 10.817 1.00 91.75 195 LEU A C 1
ATOM 1377 O O . LEU A 1 195 ? -8.396 -1.034 10.186 1.00 91.75 195 LEU A O 1
ATOM 1381 N N . GLU A 1 196 ? -7.331 -0.701 12.133 1.00 89.06 196 GLU A N 1
ATOM 1382 C CA . GLU A 1 196 ? -8.277 -1.483 12.942 1.00 89.06 196 GLU A CA 1
ATOM 1383 C C . GLU A 1 196 ? -9.675 -0.844 13.016 1.00 89.06 196 GLU A C 1
ATOM 1385 O O . GLU A 1 196 ? -10.657 -1.536 13.279 1.00 89.06 196 GLU A O 1
ATOM 1390 N N . LEU A 1 197 ? -9.786 0.468 12.789 1.00 86.88 197 LEU A N 1
ATOM 1391 C CA . LEU A 1 197 ? -10.986 1.251 13.098 1.00 86.88 197 LEU A CA 1
ATOM 1392 C C . LEU A 1 197 ? -11.697 1.811 11.869 1.00 86.88 197 LEU A C 1
ATOM 1394 O O . LEU A 1 197 ? -12.870 2.176 11.972 1.00 86.88 197 LEU A O 1
ATOM 1398 N N . VAL A 1 198 ? -11.029 1.849 10.717 1.00 88.75 198 VAL A N 1
ATOM 1399 C CA . VAL A 1 198 ? -11.633 2.285 9.457 1.00 88.75 198 VAL A CA 1
ATOM 1400 C C . VAL A 1 198 ? -11.899 1.108 8.543 1.00 88.75 198 VAL A C 1
ATOM 1402 O O . VAL A 1 198 ? -11.106 0.172 8.438 1.00 88.75 198 VAL A O 1
ATOM 1405 N N . ASP A 1 199 ? -13.037 1.182 7.877 1.00 89.19 199 ASP A N 1
ATOM 1406 C CA . ASP A 1 199 ? -13.337 0.419 6.684 1.00 89.19 199 ASP A CA 1
ATOM 1407 C C . ASP A 1 199 ? -13.346 1.387 5.500 1.00 89.19 199 ASP A C 1
ATOM 1409 O O . ASP A 1 199 ? -13.925 2.477 5.583 1.00 89.19 199 ASP A O 1
ATOM 1413 N N . ILE A 1 200 ? -12.641 1.023 4.433 1.00 92.06 200 ILE A N 1
ATOM 1414 C CA . ILE A 1 200 ? -12.494 1.848 3.236 1.00 92.06 200 ILE A CA 1
ATOM 1415 C C . ILE A 1 200 ? -12.879 0.990 2.047 1.00 92.06 200 ILE A C 1
ATOM 1417 O O . ILE A 1 200 ? -12.274 -0.051 1.801 1.00 92.06 200 ILE A O 1
ATOM 1421 N N . ALA A 1 201 ? -13.872 1.457 1.307 1.00 89.12 201 ALA A N 1
ATOM 1422 C CA . ALA A 1 201 ? -14.377 0.803 0.116 1.00 89.12 201 ALA A CA 1
ATOM 1423 C C . ALA A 1 201 ? -14.329 1.760 -1.077 1.00 89.12 201 ALA A C 1
ATOM 1425 O O . ALA A 1 201 ? -14.285 2.982 -0.913 1.00 89.12 201 ALA A O 1
ATOM 1426 N N . ALA A 1 202 ? -14.372 1.201 -2.284 1.00 86.69 202 ALA A N 1
ATOM 1427 C CA . ALA A 1 202 ? -14.606 1.986 -3.488 1.00 86.69 202 ALA A CA 1
ATOM 1428 C C . ALA A 1 202 ? -15.982 2.672 -3.420 1.00 86.69 202 ALA A C 1
ATOM 1430 O O . ALA A 1 202 ? -16.947 2.096 -2.912 1.00 86.69 202 ALA A O 1
ATOM 1431 N N . GLY A 1 203 ? -16.054 3.903 -3.921 1.00 87.00 203 GLY A N 1
ATOM 1432 C CA . GLY A 1 203 ? -17.313 4.612 -4.123 1.00 87.00 203 GLY A CA 1
ATOM 1433 C C . GLY A 1 203 ? -17.980 4.259 -5.450 1.00 87.00 203 GLY A C 1
ATOM 1434 O O . GLY A 1 203 ? -17.453 3.493 -6.256 1.00 87.00 203 GLY A O 1
ATOM 1435 N N . ASP A 1 204 ? -19.145 4.859 -5.691 1.00 86.06 204 ASP A N 1
ATOM 1436 C CA . ASP A 1 204 ? -19.960 4.578 -6.880 1.00 86.06 204 ASP A CA 1
ATOM 1437 C C . ASP A 1 204 ? -19.319 5.073 -8.188 1.00 86.06 204 ASP A C 1
ATOM 1439 O O . ASP A 1 204 ? -19.736 4.675 -9.276 1.00 86.06 204 ASP A O 1
ATOM 1443 N N . GLN A 1 205 ? -18.331 5.969 -8.105 1.00 85.69 205 GLN A N 1
ATOM 1444 C CA . GLN A 1 205 ? -17.605 6.523 -9.249 1.00 85.69 205 GLN A CA 1
ATOM 1445 C C . GLN A 1 205 ? -16.119 6.150 -9.190 1.00 85.69 205 GLN A C 1
ATOM 1447 O O . GLN A 1 205 ? -15.524 6.037 -8.116 1.00 85.69 205 GLN A O 1
ATOM 1452 N N . ALA A 1 206 ? -15.484 6.005 -10.356 1.00 85.12 206 ALA A N 1
ATOM 1453 C CA . ALA A 1 206 ? -14.051 5.730 -10.430 1.00 85.12 206 ALA A CA 1
ATOM 1454 C C . ALA A 1 206 ? -13.236 6.820 -9.713 1.00 85.12 206 ALA A C 1
ATOM 1456 O O . ALA A 1 206 ? -13.497 8.011 -9.878 1.00 85.12 206 ALA A O 1
ATOM 1457 N N . GLY A 1 207 ? -12.249 6.405 -8.914 1.00 84.69 207 GLY A N 1
ATOM 1458 C CA . GLY A 1 207 ? -11.422 7.338 -8.148 1.00 84.69 207 GLY A CA 1
ATOM 1459 C C . GLY A 1 207 ? -12.137 7.989 -6.961 1.00 84.69 207 GLY A C 1
ATOM 1460 O O . GLY A 1 207 ? -11.650 8.997 -6.455 1.00 84.69 207 GLY A O 1
ATOM 1461 N N . THR A 1 208 ? -13.276 7.444 -6.527 1.00 87.81 208 THR A N 1
ATOM 1462 C CA . THR A 1 208 ? -13.959 7.855 -5.294 1.00 87.81 208 THR A CA 1
ATOM 1463 C C . THR A 1 208 ? -13.949 6.733 -4.269 1.00 87.81 208 THR A C 1
ATOM 1465 O O . THR A 1 208 ? -13.794 5.558 -4.613 1.00 87.81 208 THR A O 1
ATOM 1468 N N . LEU A 1 209 ? -14.093 7.101 -3.001 1.00 93.56 209 LEU A N 1
ATOM 1469 C CA . LEU A 1 209 ? -14.062 6.184 -1.872 1.00 93.56 209 LEU A CA 1
ATOM 1470 C C . LEU A 1 209 ? -15.211 6.456 -0.918 1.00 93.56 209 LEU A C 1
ATOM 1472 O O . LEU A 1 209 ? -15.655 7.591 -0.766 1.00 93.56 209 LEU A O 1
ATOM 1476 N N . ILE A 1 210 ? -15.595 5.404 -0.213 1.00 90.00 210 ILE A N 1
ATOM 1477 C CA . ILE A 1 210 ? -16.515 5.438 0.909 1.00 90.00 210 ILE A CA 1
ATOM 1478 C C . ILE A 1 210 ? -15.736 5.021 2.153 1.00 90.00 210 ILE A C 1
ATOM 1480 O O . ILE A 1 210 ? -15.171 3.928 2.207 1.00 90.00 210 ILE A O 1
ATOM 1484 N N . ILE A 1 211 ? -15.731 5.880 3.169 1.00 89.69 211 ILE A N 1
ATOM 1485 C CA . ILE A 1 211 ? -15.087 5.614 4.456 1.00 89.69 211 ILE A CA 1
ATOM 1486 C C . ILE A 1 211 ? -16.149 5.402 5.527 1.00 89.69 211 ILE A C 1
ATOM 1488 O O . ILE A 1 211 ? -17.095 6.185 5.659 1.00 89.69 211 ILE A O 1
ATOM 1492 N N . ARG A 1 212 ? -15.969 4.347 6.326 1.00 86.62 212 ARG A N 1
ATOM 1493 C CA . ARG A 1 212 ? -16.841 4.003 7.451 1.00 86.62 212 ARG A CA 1
ATOM 1494 C C . ARG A 1 212 ? -16.021 3.730 8.702 1.00 86.62 212 ARG A C 1
ATOM 1496 O O . ARG A 1 212 ? -14.947 3.138 8.658 1.00 86.62 212 ARG A O 1
ATOM 1503 N N . SER A 1 213 ? -16.563 4.133 9.844 1.00 84.00 213 SER A N 1
ATOM 1504 C CA . SER A 1 213 ? -16.058 3.700 11.146 1.00 84.00 213 SER A CA 1
ATOM 1505 C C . SER A 1 213 ? -16.523 2.269 11.421 1.00 84.00 213 SER A C 1
ATOM 1507 O O . SER A 1 213 ? -17.725 1.994 11.413 1.00 84.00 213 SER A O 1
ATOM 1509 N N . LYS A 1 214 ? -15.590 1.368 11.747 1.00 83.56 214 LYS A N 1
ATOM 1510 C CA . LYS A 1 214 ? -15.897 0.005 12.219 1.00 83.56 214 LYS A CA 1
ATOM 1511 C C . LYS A 1 214 ? -16.571 -0.007 13.596 1.00 83.56 214 LYS A C 1
ATOM 1513 O O . LYS A 1 214 ? -17.163 -1.008 13.982 1.00 83.56 214 LYS A O 1
ATOM 1518 N N . LEU A 1 215 ? -16.523 1.113 14.322 1.00 76.56 215 LEU A N 1
ATOM 1519 C CA . LEU A 1 215 ? -17.221 1.306 15.598 1.00 76.56 215 LEU A CA 1
ATOM 1520 C C . LEU A 1 215 ? -18.686 1.752 15.418 1.00 76.56 215 LEU A C 1
ATOM 1522 O O . LEU A 1 215 ? -19.378 1.988 16.406 1.00 76.56 215 LEU A O 1
ATOM 1526 N N . GLY A 1 216 ? -19.154 1.892 14.171 1.00 67.06 216 GLY A N 1
ATOM 1527 C CA . GLY A 1 216 ? -20.427 2.524 13.825 1.00 67.06 216 GLY A CA 1
ATOM 1528 C C . GLY A 1 216 ? -20.286 4.035 13.604 1.00 67.06 216 GLY A C 1
ATOM 1529 O O . GLY A 1 216 ? -19.323 4.657 14.061 1.00 67.06 216 GLY A O 1
ATOM 1530 N N . GLY A 1 217 ? -21.226 4.628 12.859 1.00 66.62 217 GLY A N 1
ATOM 1531 C CA . GLY A 1 217 ? -21.251 6.066 12.565 1.00 66.62 217 GLY A CA 1
ATOM 1532 C C . GLY A 1 217 ? -21.631 6.410 11.122 1.00 66.62 217 GLY A C 1
ATOM 1533 O O . GLY A 1 217 ? -22.024 5.544 10.341 1.00 66.62 217 GLY A O 1
ATOM 1534 N N . ASN A 1 218 ? -21.521 7.700 10.789 1.00 68.25 218 ASN A N 1
ATOM 1535 C CA . ASN A 1 218 ? -21.824 8.228 9.460 1.00 68.25 218 ASN A CA 1
ATOM 1536 C C . ASN A 1 218 ? -20.790 7.772 8.422 1.00 68.25 218 ASN A C 1
ATOM 1538 O O . ASN A 1 218 ? -19.621 7.548 8.73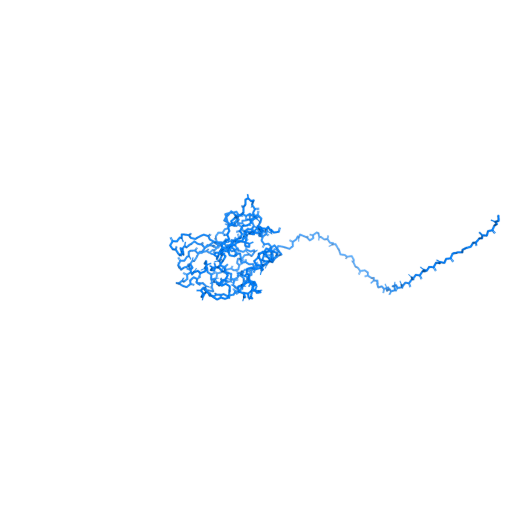2 1.00 68.25 218 ASN A O 1
ATOM 1542 N N . THR A 1 219 ? -21.252 7.663 7.181 1.00 79.62 219 THR A N 1
ATOM 1543 C CA . THR A 1 219 ? -20.419 7.392 6.007 1.00 79.62 219 THR A CA 1
ATOM 1544 C C . THR A 1 219 ? -19.860 8.703 5.457 1.00 79.62 219 THR A C 1
ATOM 1546 O O . THR A 1 219 ? -20.566 9.712 5.469 1.00 79.62 219 THR A O 1
ATOM 1549 N N . VAL A 1 220 ? -18.609 8.692 4.993 1.00 84.38 220 VAL A N 1
ATOM 1550 C CA . VAL A 1 220 ? -17.965 9.853 4.364 1.00 84.38 220 VAL A CA 1
ATOM 1551 C C . VAL A 1 220 ? -17.509 9.482 2.959 1.00 84.38 220 VAL A C 1
ATOM 1553 O O . VAL A 1 220 ? -16.712 8.556 2.799 1.00 84.38 220 VAL A O 1
ATOM 1556 N N . ASP A 1 221 ? -17.991 10.224 1.966 1.00 85.31 221 ASP A N 1
ATOM 1557 C CA . ASP A 1 221 ? -17.529 10.111 0.584 1.00 85.31 221 ASP A CA 1
ATOM 1558 C C . ASP A 1 221 ? -16.265 10.946 0.384 1.00 85.31 221 ASP A C 1
ATOM 1560 O O . ASP A 1 221 ? -16.163 12.080 0.864 1.00 85.31 221 ASP A O 1
ATOM 1564 N N . VAL A 1 222 ? -15.296 10.387 -0.335 1.00 85.75 222 VAL A N 1
ATOM 1565 C CA . VAL A 1 222 ? -14.017 11.044 -0.607 1.00 85.75 222 VAL A CA 1
ATOM 1566 C C . VAL A 1 222 ? -13.706 10.987 -2.093 1.00 85.75 222 VAL A C 1
ATOM 1568 O O . VAL A 1 222 ? -13.738 9.925 -2.713 1.00 85.75 222 VAL A O 1
ATOM 1571 N N . SER A 1 223 ? -13.339 12.136 -2.646 1.00 84.69 223 SER A N 1
ATOM 1572 C CA . SER A 1 223 ? -12.727 12.279 -3.964 1.00 84.69 223 SER A CA 1
ATOM 1573 C C . SER A 1 223 ? -11.417 13.057 -3.835 1.00 84.69 223 SER A C 1
ATOM 1575 O O . SER A 1 223 ? -11.155 13.690 -2.803 1.00 84.69 223 SER A O 1
ATOM 1577 N N . ARG A 1 224 ? -10.567 12.991 -4.864 1.00 83.38 224 ARG A N 1
ATOM 1578 C CA . ARG A 1 224 ? -9.410 13.888 -4.946 1.00 83.38 224 ARG A CA 1
ATOM 1579 C C . ARG A 1 224 ? -9.854 15.323 -5.228 1.00 83.38 224 ARG A C 1
ATOM 1581 O O . ARG A 1 224 ? -10.828 15.482 -5.994 1.00 83.38 224 ARG A O 1
#